Protein AF-A0A7S1SD19-F1 (afdb_monomer_lite)

Organism: Alexandrium catenella (NCBI:txid2925)

Secondary structure (DSSP, 8-state):
-HHHHHHHHHHHHHHHHHHHTTS-HHHHHHHHHHHHHHHHHHHHHHHHHHHHHHHHHHHHHHHHHHHHHHHHHHHHHHHHHHHHHHHHHTSPP--TT-EEEE-SPPEESEES-SS---HHHHHHHHHT-TTS-TTEEEEETT-SS--EEE--TT-EE-S-TTEEEEEE---HHHHHHHHHHHHHHHHHHHHHHHHHHHHHHHHHHHHHHHHHHHHHHHHHHHHHHHHHHHHHHHHHHHHSS---HHHHHHHHHHHHHHHHHHHHHHHHHHHHS--TTS--

Radius of gyration: 37.29 Å; chains: 1; bounding box: 79×32×102 Å

Structure (mmCIF, N/CA/C/O backbone):
data_AF-A0A7S1SD19-F1
#
_entry.id   AF-A0A7S1SD19-F1
#
loop_
_atom_site.group_PDB
_atom_site.id
_atom_site.type_symbol
_atom_site.label_atom_id
_atom_site.label_alt_id
_atom_site.label_comp_id
_atom_site.label_asym_id
_atom_site.label_entity_id
_atom_site.label_seq_id
_atom_site.pdbx_PDB_ins_code
_atom_site.Cartn_x
_atom_site.Cartn_y
_atom_site.Cartn_z
_atom_site.occupancy
_atom_site.B_iso_or_equiv
_atom_site.auth_seq_id
_atom_site.auth_comp_id
_atom_site.auth_asym_id
_atom_site.auth_atom_id
_atom_site.pdbx_PDB_model_num
ATOM 1 N N . SER A 1 1 ? -15.451 -16.053 21.706 1.00 48.84 1 SER A N 1
ATOM 2 C CA . SER A 1 1 ? -15.273 -15.087 20.600 1.00 48.84 1 SER A CA 1
ATOM 3 C C . SER A 1 1 ? -15.513 -13.687 21.137 1.00 48.84 1 SER A C 1
ATOM 5 O O . SER A 1 1 ? -16.604 -13.425 21.632 1.00 48.84 1 SER A O 1
ATOM 7 N N . MET A 1 2 ? -14.493 -12.827 21.075 1.00 43.75 2 MET A N 1
ATOM 8 C CA . MET A 1 2 ? -14.490 -11.436 21.562 1.00 43.75 2 MET A CA 1
ATOM 9 C C . MET A 1 2 ? -15.681 -10.626 21.021 1.00 43.75 2 MET A C 1
ATOM 11 O O . MET A 1 2 ? -16.325 -9.890 21.751 1.00 43.75 2 MET A O 1
ATOM 15 N N . HIS A 1 3 ? -16.078 -10.894 19.778 1.00 47.59 3 HIS A N 1
ATOM 16 C CA . HIS A 1 3 ? -17.223 -10.277 19.109 1.00 47.59 3 HIS A CA 1
ATOM 17 C C . HIS A 1 3 ? -18.579 -10.577 19.788 1.00 47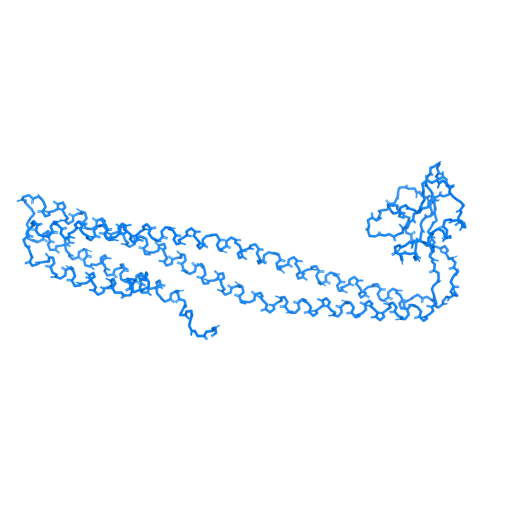.59 3 HIS A C 1
ATOM 19 O O . HIS A 1 3 ? -19.461 -9.724 19.834 1.00 47.59 3 HIS A O 1
ATOM 25 N N . ARG A 1 4 ? -18.753 -11.780 20.367 1.00 55.97 4 ARG A N 1
ATOM 26 C CA . ARG A 1 4 ? -19.957 -12.116 21.157 1.00 55.97 4 ARG A CA 1
ATOM 27 C C . ARG A 1 4 ? -19.963 -11.427 22.521 1.00 55.97 4 ARG A C 1
ATOM 29 O O . ARG A 1 4 ? -21.040 -11.122 23.018 1.00 55.97 4 ARG A O 1
ATOM 36 N N . LEU A 1 5 ? -18.786 -11.213 23.114 1.00 52.69 5 LEU A N 1
ATOM 37 C CA . LEU A 1 5 ? -18.637 -10.483 24.376 1.00 52.69 5 LEU A CA 1
ATOM 38 C C . LEU A 1 5 ? -18.931 -8.994 24.171 1.00 52.69 5 LEU A C 1
ATOM 40 O O . LEU A 1 5 ? -19.736 -8.449 24.910 1.00 52.69 5 LEU A O 1
ATOM 44 N N . ILE A 1 6 ? -18.384 -8.389 23.114 1.00 52.91 6 ILE A N 1
ATOM 45 C CA . ILE A 1 6 ? -18.635 -6.993 22.724 1.00 52.91 6 ILE A CA 1
ATOM 46 C C . ILE A 1 6 ? -20.135 -6.763 22.472 1.00 52.91 6 ILE A C 1
ATOM 48 O O . ILE A 1 6 ? -20.710 -5.851 23.048 1.00 52.91 6 ILE A O 1
ATOM 52 N N . ARG A 1 7 ? -20.823 -7.643 21.727 1.00 60.94 7 ARG A N 1
ATOM 53 C CA . ARG A 1 7 ? -22.275 -7.498 21.482 1.00 60.94 7 ARG A CA 1
ATOM 54 C C . ARG A 1 7 ? -23.170 -7.677 22.710 1.00 60.94 7 ARG A C 1
ATOM 56 O O . ARG A 1 7 ? -24.236 -7.081 22.754 1.00 60.94 7 ARG A O 1
ATOM 63 N N . ARG A 1 8 ? -22.794 -8.537 23.663 1.00 62.41 8 ARG A N 1
ATOM 64 C CA . ARG A 1 8 ? -23.620 -8.836 24.852 1.00 62.41 8 ARG A CA 1
ATOM 65 C C . ARG A 1 8 ? -23.278 -7.980 26.068 1.00 62.41 8 ARG A C 1
ATOM 67 O O . ARG A 1 8 ? -24.077 -7.924 26.998 1.00 62.41 8 ARG A O 1
ATOM 74 N N . ALA A 1 9 ? -22.112 -7.335 26.075 1.00 61.06 9 ALA A N 1
ATOM 75 C CA . ALA A 1 9 ? -21.674 -6.468 27.163 1.00 61.06 9 ALA A CA 1
ATOM 76 C C . ALA A 1 9 ? -22.689 -5.353 27.487 1.00 61.06 9 ALA A C 1
ATOM 78 O O . ALA A 1 9 ? -22.946 -5.155 28.672 1.00 61.06 9 ALA A O 1
ATOM 79 N N . PRO A 1 10 ? -23.343 -4.698 26.506 1.00 62.62 10 PRO A N 1
ATOM 80 C CA . PRO A 1 10 ? -24.355 -3.683 26.781 1.00 62.62 10 PRO A CA 1
ATOM 81 C C . PRO A 1 10 ? -25.541 -4.136 27.626 1.00 62.62 10 PRO A C 1
ATOM 83 O O . PRO A 1 10 ? -25.910 -3.478 28.597 1.00 62.62 10 PRO A O 1
ATOM 86 N N . GLU A 1 11 ? -26.142 -5.265 27.260 1.00 64.75 11 GLU A N 1
ATOM 87 C CA . GLU A 1 11 ? -27.301 -5.818 27.961 1.00 64.75 11 GLU A CA 1
ATOM 88 C C . GLU A 1 11 ? -26.899 -6.302 29.354 1.00 64.75 11 GLU A C 1
ATOM 90 O O . GLU A 1 11 ? -27.550 -5.955 30.336 1.00 64.75 11 GLU A O 1
ATOM 95 N N . LEU A 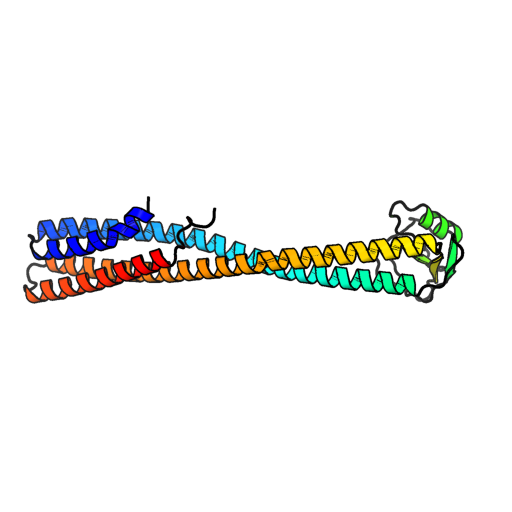1 12 ? -25.766 -7.007 29.453 1.00 66.31 12 LEU A N 1
ATOM 96 C CA . LEU A 1 12 ? -25.209 -7.464 30.726 1.00 66.31 12 LEU A CA 1
ATOM 97 C C . LEU A 1 12 ? -24.936 -6.306 31.687 1.00 66.31 12 LEU A C 1
ATOM 99 O O . LEU A 1 12 ? -25.330 -6.389 32.846 1.00 66.31 12 LEU A O 1
ATOM 103 N N . LEU A 1 13 ? -24.293 -5.232 31.217 1.00 63.12 13 LEU A N 1
ATOM 104 C CA . LEU A 1 13 ? -23.950 -4.081 32.050 1.00 63.12 13 LEU A CA 1
ATOM 105 C C . LEU A 1 13 ? -25.199 -3.317 32.516 1.00 63.12 13 LEU A C 1
ATOM 107 O O . LEU A 1 13 ? -25.279 -2.959 33.690 1.00 63.12 13 LEU A O 1
ATOM 111 N N . ARG A 1 14 ? -26.205 -3.122 31.650 1.00 66.25 14 ARG A N 1
ATOM 112 C CA . ARG A 1 14 ? -27.477 -2.479 32.038 1.00 66.25 14 ARG A CA 1
ATOM 113 C C . ARG A 1 14 ? -28.241 -3.298 33.081 1.00 66.25 14 ARG A C 1
ATOM 115 O O . ARG A 1 14 ? -28.706 -2.740 34.072 1.00 66.25 14 ARG A O 1
ATOM 122 N N . SER A 1 15 ? -28.344 -4.615 32.891 1.00 68.19 15 SER A N 1
ATOM 123 C CA . SER A 1 15 ? -29.003 -5.508 33.854 1.00 68.19 15 SER A CA 1
ATOM 124 C C . SER A 1 15 ? -28.275 -5.552 35.202 1.00 68.19 15 SER A C 1
ATOM 126 O O . SER A 1 15 ? -28.918 -5.617 36.247 1.00 68.19 15 SER A O 1
ATOM 128 N N . LEU A 1 16 ? -26.941 -5.475 35.187 1.00 64.19 16 LEU A N 1
ATOM 129 C CA . LEU A 1 16 ? -26.099 -5.467 36.387 1.00 64.19 16 LEU A CA 1
ATOM 130 C C . LEU A 1 16 ? -26.337 -4.241 37.264 1.00 64.19 16 LEU A C 1
ATOM 132 O O . LEU A 1 16 ? -26.455 -4.367 38.482 1.00 64.19 16 LEU A O 1
ATOM 136 N N . VAL A 1 17 ? -26.430 -3.061 36.654 1.00 65.50 17 VAL A N 1
ATOM 137 C CA . VAL A 1 17 ? -26.623 -1.826 37.415 1.00 65.50 17 VAL A CA 1
ATOM 138 C C . VAL A 1 17 ? -28.009 -1.776 38.066 1.00 65.50 17 VAL A C 1
ATOM 140 O O . VAL A 1 17 ? -28.124 -1.450 39.246 1.00 65.50 17 VAL A O 1
ATOM 143 N N . GLN A 1 18 ? -29.050 -2.215 37.353 1.00 67.62 18 GLN A N 1
ATOM 144 C CA . GLN A 1 18 ? -30.402 -2.322 37.915 1.00 67.62 18 GLN A CA 1
ATOM 145 C C . GLN A 1 18 ? -30.498 -3.316 39.082 1.00 67.62 18 GLN A C 1
ATOM 147 O O . GLN A 1 18 ? -31.349 -3.164 39.961 1.00 67.62 18 GLN A O 1
ATOM 152 N N . TRP A 1 19 ? -29.646 -4.343 39.088 1.00 68.81 19 TRP A N 1
ATOM 153 C CA . TRP A 1 19 ? -29.585 -5.338 40.155 1.00 68.81 19 TRP A CA 1
ATOM 154 C C . TRP A 1 19 ? -28.840 -4.815 41.396 1.00 68.81 19 TRP A C 1
ATOM 156 O O . TRP A 1 19 ? -29.324 -4.997 42.511 1.00 68.81 19 TRP A O 1
ATOM 166 N N . LEU A 1 20 ? -27.731 -4.085 41.218 1.00 63.22 20 LEU A N 1
ATOM 167 C CA . LEU A 1 20 ? -26.920 -3.506 42.308 1.00 63.22 20 LEU A CA 1
ATOM 168 C C . LEU A 1 20 ? -27.689 -2.527 43.213 1.00 63.22 20 LEU A C 1
ATOM 170 O O . LEU A 1 20 ? -27.380 -2.417 44.400 1.00 63.22 20 LEU A O 1
ATOM 174 N N . GLY A 1 21 ? -28.710 -1.848 42.686 1.00 62.47 21 GLY A N 1
ATOM 175 C CA . GLY A 1 21 ? -29.562 -0.945 43.466 1.00 62.47 21 GLY A CA 1
ATOM 176 C C . GLY A 1 21 ? -30.471 -1.636 44.493 1.00 62.47 21 GLY A C 1
ATOM 177 O O . GLY A 1 21 ? -31.077 -0.949 45.309 1.00 62.47 21 GLY A O 1
ATOM 178 N N . LYS A 1 22 ? -30.589 -2.973 44.466 1.00 67.00 22 LYS A N 1
ATOM 179 C CA . LYS A 1 22 ? -31.558 -3.741 45.274 1.00 67.00 22 LYS A CA 1
ATOM 180 C C . LYS A 1 22 ? -30.928 -4.676 46.316 1.00 67.00 22 LYS A C 1
ATOM 182 O O . LYS A 1 22 ? -31.670 -5.413 46.955 1.00 67.00 22 LYS A O 1
ATOM 187 N N . GLN A 1 23 ? -29.601 -4.674 46.465 1.00 64.88 23 GLN A N 1
ATOM 188 C CA . GLN A 1 23 ? -28.864 -5.706 47.211 1.00 64.88 23 GLN A CA 1
ATOM 189 C C . GLN A 1 23 ? -28.104 -5.188 48.441 1.00 64.88 23 GLN A C 1
ATOM 191 O O . GLN A 1 23 ? -27.805 -3.991 48.561 1.00 64.88 23 GLN A O 1
ATOM 196 N N . ASP A 1 24 ? -27.773 -6.132 49.328 1.00 66.94 24 ASP A N 1
ATOM 197 C CA . ASP A 1 24 ? -26.964 -5.931 50.535 1.00 66.94 24 ASP A CA 1
ATOM 198 C C . ASP A 1 24 ? -25.524 -5.483 50.194 1.00 66.94 24 ASP A C 1
ATOM 200 O O . ASP A 1 24 ? -25.008 -5.747 49.102 1.00 66.94 24 ASP A O 1
ATOM 204 N N . ALA A 1 25 ? -24.880 -4.759 51.110 1.00 64.62 25 ALA A N 1
ATOM 205 C CA . ALA A 1 25 ? -23.597 -4.086 50.903 1.00 64.62 25 ALA A CA 1
ATOM 206 C C . ALA A 1 25 ? -22.455 -5.064 50.571 1.00 64.62 25 ALA A C 1
ATOM 208 O O . ALA A 1 25 ? -21.665 -4.800 49.661 1.00 64.62 25 ALA A O 1
ATOM 209 N N . ASP A 1 26 ? -22.411 -6.215 51.242 1.00 66.19 26 ASP A N 1
ATOM 210 C CA . ASP A 1 26 ? -21.378 -7.236 51.030 1.00 66.19 26 ASP A CA 1
ATOM 211 C C . ASP A 1 26 ? -21.512 -7.917 49.660 1.00 66.19 26 ASP A C 1
ATOM 213 O O . ASP A 1 26 ? -20.521 -8.142 48.953 1.00 66.19 26 ASP A O 1
ATOM 217 N N . GLU A 1 27 ? -22.747 -8.188 49.232 1.00 69.31 27 GLU A N 1
ATOM 218 C CA . GLU A 1 27 ? -23.028 -8.794 47.931 1.00 69.31 27 GLU A CA 1
ATOM 219 C C . GLU A 1 27 ? -22.744 -7.801 46.792 1.00 69.31 27 GLU A C 1
ATOM 221 O O . GLU A 1 27 ? -22.110 -8.150 45.790 1.00 69.31 27 GLU A O 1
ATOM 226 N N . ALA A 1 28 ? -23.102 -6.526 46.986 1.00 63.81 28 ALA A N 1
ATOM 227 C CA . ALA A 1 28 ? -22.752 -5.445 46.071 1.00 63.81 28 ALA A CA 1
ATOM 228 C C . ALA A 1 28 ? -21.226 -5.272 45.942 1.00 63.81 28 ALA A C 1
ATOM 230 O O . ALA A 1 28 ? -20.712 -5.152 44.827 1.00 63.81 28 ALA A O 1
ATOM 231 N N . ALA A 1 29 ? -20.477 -5.319 47.048 1.00 66.81 29 ALA A N 1
ATOM 232 C CA . ALA A 1 29 ? -19.020 -5.194 47.040 1.00 66.81 29 ALA A CA 1
ATOM 233 C C . ALA A 1 29 ? -18.322 -6.363 46.317 1.00 66.81 29 ALA A C 1
ATOM 235 O O . ALA A 1 29 ? -17.372 -6.138 45.554 1.00 66.81 29 ALA A O 1
ATOM 236 N N . TRP A 1 30 ? -18.801 -7.600 46.507 1.00 72.25 30 TRP A N 1
ATOM 237 C CA . TRP A 1 30 ? -18.298 -8.781 45.795 1.00 72.25 30 TRP A CA 1
ATOM 238 C C . TRP A 1 30 ? -18.541 -8.680 44.281 1.00 72.25 30 TRP A C 1
ATOM 240 O O . TRP A 1 30 ? -17.618 -8.888 43.483 1.00 72.25 30 TRP A O 1
ATOM 250 N N . TYR A 1 31 ? -19.750 -8.285 43.871 1.00 65.19 31 TYR A N 1
ATOM 251 C CA . TYR A 1 31 ? -20.107 -8.130 42.457 1.00 65.19 31 TYR A CA 1
ATOM 252 C C . TYR A 1 31 ? -19.379 -6.967 41.772 1.00 65.19 31 TYR A C 1
ATOM 254 O O . TYR A 1 31 ? -18.904 -7.134 40.646 1.00 65.19 31 TYR A O 1
ATOM 262 N N . LEU A 1 32 ? -19.201 -5.818 42.436 1.00 67.38 32 LEU A N 1
ATOM 263 C CA . LEU A 1 32 ? -18.394 -4.706 41.907 1.00 67.38 32 LEU A CA 1
ATOM 264 C C . LEU A 1 32 ? -16.941 -5.140 41.643 1.00 67.38 32 LEU A C 1
ATOM 266 O O . LEU A 1 32 ? -16.331 -4.712 40.662 1.00 67.38 32 LEU A O 1
ATOM 270 N N . GLY A 1 33 ? -16.403 -6.061 42.452 1.00 69.50 33 GLY A N 1
ATOM 271 C CA . GLY A 1 33 ? -15.109 -6.699 42.193 1.00 69.50 33 GLY A CA 1
ATOM 272 C C . GLY A 1 33 ? -15.074 -7.516 40.894 1.00 69.50 33 GLY A C 1
ATOM 273 O O . GLY A 1 33 ? -14.082 -7.473 40.164 1.00 69.50 33 GLY A O 1
ATOM 274 N N . LYS A 1 34 ? -16.162 -8.221 40.555 1.00 70.94 34 LYS A N 1
ATOM 275 C CA . LYS A 1 34 ? -16.285 -8.955 39.282 1.00 70.94 34 LYS A CA 1
ATOM 276 C C . LYS A 1 34 ? -16.374 -8.015 38.083 1.00 70.94 34 LYS A C 1
ATOM 278 O O . LYS A 1 34 ? -15.735 -8.283 37.067 1.00 70.94 34 LYS A O 1
ATOM 283 N N . VAL A 1 35 ? -17.115 -6.912 38.208 1.00 66.69 35 VAL A N 1
ATOM 284 C CA . VAL A 1 35 ? -17.210 -5.881 37.161 1.00 66.69 35 VAL A CA 1
ATOM 285 C C . VAL A 1 35 ? -15.841 -5.259 36.895 1.00 66.69 35 VAL A C 1
ATOM 287 O O . VAL A 1 35 ? -15.425 -5.199 35.741 1.00 66.69 35 VAL A O 1
ATOM 290 N N . ALA A 1 36 ? -15.103 -4.882 37.943 1.00 67.94 36 ALA A N 1
ATOM 291 C CA . ALA A 1 36 ? -13.749 -4.348 37.801 1.00 67.94 36 ALA A CA 1
ATOM 292 C C . ALA A 1 36 ? -12.810 -5.332 37.077 1.00 67.94 36 ALA A C 1
ATOM 294 O O . ALA A 1 36 ? -12.136 -4.954 36.124 1.00 67.94 36 ALA A O 1
ATOM 295 N N . SER A 1 37 ? -12.839 -6.617 37.450 1.00 70.12 37 SER A N 1
ATOM 296 C CA . SER A 1 37 ? -12.033 -7.657 36.793 1.00 70.12 37 SER A CA 1
ATOM 297 C C . SER A 1 37 ? -12.399 -7.868 35.316 1.00 70.12 37 SER A C 1
ATOM 299 O O . SER A 1 37 ? -11.515 -8.098 34.485 1.00 70.12 37 S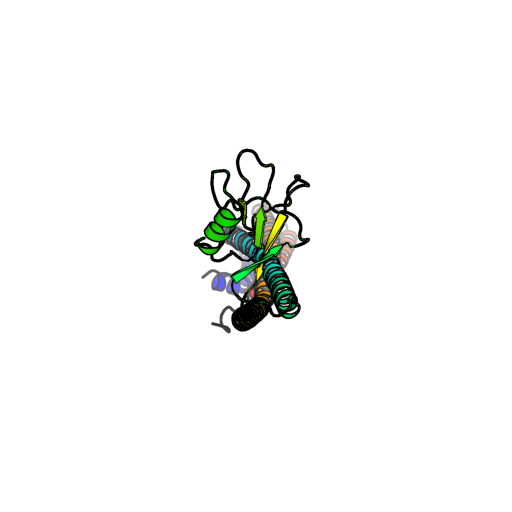ER A O 1
ATOM 301 N N . LEU A 1 38 ? -13.687 -7.770 34.966 1.00 68.88 38 LEU A N 1
ATOM 302 C CA . LEU A 1 38 ? -14.142 -7.838 33.578 1.00 68.88 38 LEU A CA 1
ATOM 303 C C . LEU A 1 38 ? -13.653 -6.626 32.775 1.00 68.88 38 LEU A C 1
ATOM 305 O O . LEU A 1 38 ? -13.143 -6.804 31.672 1.00 68.88 38 LEU A O 1
ATOM 309 N N . VAL A 1 39 ? -13.773 -5.419 33.334 1.00 67.81 39 VAL A N 1
ATOM 310 C CA . VAL A 1 39 ? -13.284 -4.175 32.720 1.00 67.81 39 VAL A CA 1
ATOM 311 C C . VAL A 1 39 ? -11.777 -4.248 32.473 1.00 67.81 39 VAL A C 1
ATOM 313 O O . VAL A 1 39 ? -11.343 -3.972 31.357 1.00 67.81 39 VAL A O 1
ATOM 316 N N . ASP A 1 40 ? -10.994 -4.707 33.452 1.00 71.69 40 ASP A N 1
ATOM 317 C CA . ASP A 1 40 ? -9.541 -4.883 33.312 1.00 71.69 40 ASP A CA 1
ATOM 318 C C . ASP A 1 40 ? -9.190 -5.909 32.218 1.00 71.69 40 ASP A C 1
ATOM 320 O O . ASP A 1 40 ? -8.291 -5.684 31.407 1.00 71.69 40 ASP A O 1
ATOM 324 N N . SER A 1 41 ? -9.941 -7.013 32.136 1.00 71.00 41 SER A N 1
ATOM 325 C CA . SER A 1 41 ? -9.748 -8.036 31.097 1.00 71.00 41 SER A CA 1
ATOM 326 C C . SER A 1 41 ? -10.062 -7.508 29.692 1.00 71.00 41 SER A C 1
ATOM 328 O O . SER A 1 41 ? -9.357 -7.829 28.733 1.00 71.00 41 SER A O 1
ATOM 330 N N . VAL A 1 42 ? -11.115 -6.694 29.556 1.00 66.25 42 VAL A N 1
ATOM 331 C CA . VAL A 1 42 ? -11.459 -6.029 28.291 1.00 66.25 42 VAL A CA 1
ATOM 332 C C . VAL A 1 42 ? -10.380 -5.011 27.926 1.00 66.25 42 VAL A C 1
ATOM 334 O O . VAL A 1 42 ? -9.911 -5.029 26.792 1.00 66.25 42 VAL A O 1
ATOM 337 N N . HIS A 1 43 ? -9.930 -4.191 28.878 1.00 67.75 43 HIS A N 1
ATOM 338 C CA . HIS A 1 43 ? -8.876 -3.198 28.671 1.00 67.75 43 HIS A CA 1
ATOM 339 C C . HIS A 1 43 ? -7.579 -3.840 28.155 1.00 67.75 43 HIS A C 1
ATOM 341 O O . HIS A 1 43 ? -7.069 -3.435 27.112 1.00 67.75 43 HIS A O 1
ATOM 347 N N . ALA A 1 44 ? -7.104 -4.909 28.802 1.00 70.19 44 ALA A N 1
ATOM 348 C CA . ALA A 1 44 ? -5.915 -5.645 28.365 1.00 70.19 44 ALA A CA 1
ATOM 349 C C . ALA A 1 44 ? -6.083 -6.264 26.963 1.00 70.19 44 ALA A C 1
ATOM 351 O O . ALA A 1 44 ? -5.175 -6.223 26.131 1.00 70.19 44 ALA A O 1
ATOM 352 N N . GLY A 1 45 ? -7.270 -6.807 26.663 1.00 67.75 45 GLY A N 1
ATOM 353 C CA . GLY A 1 45 ? -7.592 -7.308 25.326 1.00 67.75 45 GLY A CA 1
ATOM 354 C C . GLY A 1 45 ? -7.573 -6.213 24.253 1.00 67.75 45 GLY A C 1
ATOM 355 O O . GLY A 1 45 ? -7.164 -6.471 23.118 1.00 67.75 45 GLY A O 1
ATOM 356 N N . MET A 1 46 ? -7.980 -4.992 24.608 1.00 68.56 46 MET A N 1
ATOM 357 C CA . MET A 1 46 ? -7.969 -3.838 23.711 1.00 68.56 46 MET A CA 1
ATOM 358 C C . MET A 1 46 ? -6.569 -3.286 23.466 1.00 68.56 46 MET A C 1
ATOM 360 O O . MET A 1 46 ? -6.277 -2.930 22.327 1.00 68.56 46 MET A O 1
ATOM 364 N N . GLU A 1 47 ? -5.689 -3.266 24.467 1.00 69.81 47 GLU A N 1
ATOM 365 C CA . GLU A 1 47 ? -4.286 -2.876 24.268 1.00 69.81 47 GLU A CA 1
ATOM 366 C C . GLU A 1 47 ? -3.592 -3.808 23.266 1.00 69.81 47 GLU A C 1
ATOM 368 O O . GLU A 1 47 ? -3.029 -3.342 22.274 1.00 69.81 47 GLU A O 1
ATOM 373 N N . GLY A 1 48 ? -3.769 -5.125 23.415 1.00 71.00 48 GLY A N 1
ATOM 374 C CA . GLY A 1 48 ? -3.229 -6.094 22.456 1.00 71.00 48 GLY A CA 1
ATOM 375 C C . GLY A 1 48 ? -3.846 -5.998 21.051 1.00 71.00 48 GLY A C 1
ATOM 376 O O . GLY A 1 48 ? -3.206 -6.357 20.060 1.00 71.00 48 GLY A O 1
ATOM 377 N N . ALA A 1 49 ? -5.089 -5.519 20.926 1.00 65.44 49 ALA A N 1
ATOM 378 C CA . ALA A 1 49 ? -5.684 -5.215 19.626 1.00 65.44 49 ALA A CA 1
ATOM 379 C C . ALA A 1 49 ? -5.082 -3.933 19.030 1.00 65.44 49 ALA A C 1
ATOM 381 O O . ALA A 1 49 ? -4.679 -3.936 17.867 1.00 65.44 49 ALA A O 1
ATOM 382 N N . ALA A 1 50 ? -4.972 -2.863 19.819 1.00 67.75 50 ALA A N 1
ATOM 383 C CA . ALA A 1 50 ? -4.427 -1.576 19.398 1.00 67.75 50 ALA A CA 1
ATOM 384 C C . ALA A 1 50 ? -2.991 -1.695 18.866 1.00 67.75 50 ALA A C 1
ATOM 386 O O . ALA A 1 50 ? -2.679 -1.108 17.829 1.00 67.75 50 ALA A O 1
ATOM 387 N N . GLU A 1 51 ? -2.144 -2.502 19.510 1.00 73.44 51 GLU A N 1
ATOM 388 C CA . GLU A 1 51 ? -0.784 -2.802 19.042 1.00 73.44 51 GLU A CA 1
ATOM 389 C C . GLU A 1 51 ? -0.777 -3.481 17.666 1.00 73.44 51 GLU A C 1
ATOM 391 O O . GLU A 1 51 ? -0.041 -3.077 16.763 1.00 73.44 51 GLU A O 1
ATOM 396 N N . LYS A 1 52 ? -1.645 -4.479 17.461 1.00 72.38 52 LYS A N 1
ATOM 397 C CA . LYS A 1 52 ? -1.771 -5.171 16.168 1.00 72.38 52 LYS A CA 1
ATOM 398 C C . LYS A 1 52 ? -2.248 -4.227 15.071 1.00 72.38 52 LYS A C 1
ATOM 400 O O . LYS A 1 52 ? -1.682 -4.227 13.981 1.00 72.38 52 LYS A O 1
ATOM 405 N N . PHE A 1 53 ? -3.246 -3.393 15.360 1.00 67.31 53 PHE A N 1
ATOM 406 C CA . PHE A 1 53 ? -3.703 -2.374 14.414 1.00 67.31 53 PHE A CA 1
ATOM 407 C C . PHE A 1 53 ? -2.625 -1.327 14.133 1.00 67.31 53 PHE A C 1
ATOM 409 O O . PHE A 1 53 ? -2.542 -0.831 13.014 1.00 67.31 53 PHE A O 1
ATOM 416 N N . ALA A 1 54 ? -1.754 -1.033 15.100 1.00 69.25 54 ALA A N 1
ATOM 417 C CA . ALA A 1 54 ? -0.632 -0.139 14.877 1.00 69.25 54 ALA A CA 1
ATOM 418 C C . ALA A 1 54 ? 0.421 -0.694 13.923 1.00 69.25 54 ALA A C 1
ATOM 420 O O . ALA A 1 54 ? 0.896 0.038 13.053 1.00 69.25 54 ALA A O 1
ATOM 421 N N . ALA A 1 55 ? 0.732 -1.983 14.038 1.00 72.62 55 ALA A N 1
ATOM 422 C CA . ALA A 1 55 ? 1.600 -2.662 13.085 1.00 72.62 55 ALA A CA 1
ATOM 423 C C . ALA A 1 55 ? 0.995 -2.665 11.670 1.00 72.62 55 ALA A C 1
ATOM 425 O O . ALA A 1 55 ? 1.694 -2.378 10.700 1.00 72.62 55 ALA A O 1
ATOM 426 N N . VAL A 1 56 ? -0.313 -2.928 11.560 1.00 71.44 56 VAL A N 1
ATOM 427 C CA . VAL A 1 56 ? -1.038 -2.910 10.279 1.00 71.44 56 VAL A CA 1
ATOM 428 C C . VAL A 1 56 ? -1.020 -1.520 9.643 1.00 71.44 56 VAL A C 1
ATOM 430 O O . VAL A 1 56 ? -0.741 -1.403 8.456 1.00 71.44 56 VAL A O 1
ATOM 433 N N . ASP A 1 57 ? -1.263 -0.460 10.410 1.00 70.50 57 ASP A N 1
ATOM 434 C CA . ASP A 1 57 ? -1.272 0.912 9.892 1.00 70.50 57 ASP A CA 1
ATOM 435 C C . ASP A 1 57 ? 0.099 1.352 9.365 1.00 70.50 57 ASP A C 1
ATOM 437 O O . ASP A 1 57 ? 0.193 1.910 8.277 1.00 70.50 57 ASP A O 1
ATOM 441 N N . SER A 1 58 ? 1.171 1.018 10.092 1.00 71.88 58 SER A N 1
ATOM 442 C CA . SER A 1 58 ? 2.548 1.271 9.651 1.00 71.88 58 SER A CA 1
ATOM 443 C C . SER A 1 58 ? 2.866 0.550 8.335 1.00 71.88 58 SER A C 1
ATOM 445 O O . SER A 1 58 ? 3.441 1.138 7.417 1.00 71.88 58 SER A O 1
ATOM 447 N N . ALA A 1 59 ? 2.436 -0.711 8.207 1.00 71.56 59 ALA A N 1
ATOM 448 C CA . ALA A 1 59 ? 2.597 -1.476 6.975 1.00 71.56 59 ALA A CA 1
ATOM 449 C C . ALA A 1 59 ? 1.805 -0.863 5.808 1.00 71.56 59 ALA A C 1
ATOM 451 O O . ALA A 1 59 ? 2.335 -0.743 4.705 1.00 71.56 59 ALA A O 1
ATOM 452 N N . LEU A 1 60 ? 0.564 -0.425 6.047 1.00 70.38 60 LEU A N 1
ATOM 453 C CA . LEU A 1 60 ? -0.273 0.215 5.030 1.00 70.38 60 LEU A CA 1
ATOM 454 C C . LEU A 1 60 ? 0.295 1.560 4.563 1.00 70.38 60 LEU A C 1
ATOM 456 O O . LEU A 1 60 ? 0.274 1.840 3.365 1.00 70.38 60 LEU A O 1
ATOM 460 N N . ASP A 1 61 ? 0.827 2.375 5.475 1.00 72.44 61 ASP A N 1
ATOM 461 C CA . ASP A 1 61 ? 1.493 3.634 5.129 1.00 72.44 61 ASP A CA 1
ATOM 462 C C . ASP A 1 61 ? 2.761 3.392 4.292 1.00 72.44 61 ASP A C 1
ATOM 464 O O . ASP A 1 61 ? 3.013 4.129 3.335 1.00 72.44 61 ASP A O 1
ATOM 468 N N . GLY A 1 62 ? 3.529 2.339 4.605 1.00 73.12 62 GLY A N 1
ATOM 469 C CA . GLY A 1 62 ? 4.659 1.884 3.789 1.00 73.12 62 GLY A CA 1
ATOM 470 C C . GLY A 1 62 ? 4.221 1.498 2.377 1.00 73.12 62 GLY A C 1
ATOM 471 O O . GLY A 1 62 ? 4.662 2.104 1.404 1.00 73.12 62 GLY A O 1
ATOM 472 N N . MET A 1 63 ? 3.242 0.596 2.269 1.00 69.50 63 MET A N 1
ATOM 473 C CA . MET A 1 63 ? 2.676 0.177 0.982 1.00 69.50 63 MET A CA 1
ATOM 474 C C . MET A 1 63 ? 2.129 1.358 0.167 1.00 69.50 63 MET A C 1
ATOM 476 O O . MET A 1 63 ? 2.260 1.385 -1.055 1.00 69.50 63 MET A O 1
ATOM 480 N N . ALA A 1 64 ? 1.520 2.352 0.819 1.00 68.31 64 ALA A N 1
ATOM 481 C CA . ALA A 1 64 ? 0.998 3.540 0.152 1.00 68.31 64 ALA A CA 1
ATOM 482 C C . ALA A 1 64 ? 2.100 4.474 -0.382 1.00 68.31 64 ALA A C 1
ATOM 484 O O . ALA A 1 64 ? 1.860 5.162 -1.380 1.00 68.31 64 ALA A O 1
ATOM 485 N N . ARG A 1 65 ? 3.280 4.522 0.256 1.00 73.25 65 ARG A N 1
ATOM 486 C CA . ARG A 1 65 ? 4.454 5.249 -0.259 1.00 73.25 65 ARG A CA 1
ATOM 487 C C . ARG A 1 65 ? 5.087 4.518 -1.429 1.00 73.25 65 ARG A C 1
ATOM 489 O O . ARG A 1 65 ? 5.169 5.110 -2.503 1.00 73.25 65 ARG A O 1
ATOM 496 N N . ASP A 1 66 ? 5.396 3.235 -1.255 1.00 71.88 66 ASP A N 1
ATOM 497 C CA . ASP A 1 66 ? 5.953 2.373 -2.305 1.00 71.88 66 ASP A CA 1
ATOM 498 C C . ASP A 1 66 ? 5.064 2.405 -3.551 1.00 71.88 66 ASP A C 1
ATOM 500 O O . ASP A 1 66 ? 5.527 2.390 -4.694 1.00 71.88 66 ASP A O 1
ATOM 504 N N . ALA A 1 67 ? 3.752 2.525 -3.330 1.00 66.69 67 ALA A N 1
ATOM 505 C CA . ALA A 1 67 ? 2.796 2.672 -4.399 1.00 66.69 67 ALA A CA 1
ATOM 506 C C . ALA A 1 67 ? 2.925 3.966 -5.203 1.00 66.69 67 ALA A C 1
ATOM 508 O O . ALA A 1 67 ? 2.736 3.938 -6.419 1.00 66.69 67 ALA A O 1
ATOM 509 N N . ARG A 1 68 ? 3.221 5.097 -4.570 1.00 71.31 68 ARG A N 1
ATOM 510 C CA . ARG A 1 68 ? 3.439 6.350 -5.305 1.00 71.31 68 ARG A CA 1
ATOM 511 C C . ARG A 1 68 ? 4.746 6.297 -6.082 1.00 71.31 68 ARG A C 1
ATOM 513 O O . ARG A 1 68 ? 4.744 6.603 -7.267 1.00 71.31 68 ARG A O 1
ATOM 520 N N . GLU A 1 69 ? 5.806 5.810 -5.447 1.00 75.75 69 GLU A N 1
ATOM 521 C CA . GLU A 1 69 ? 7.124 5.670 -6.075 1.00 75.75 69 GLU A CA 1
ATOM 522 C C . GLU A 1 69 ? 7.073 4.737 -7.292 1.00 75.75 69 GLU A C 1
ATOM 524 O O . GLU A 1 69 ? 7.615 5.049 -8.350 1.00 75.75 69 GLU A O 1
ATOM 529 N N . SER A 1 70 ? 6.342 3.623 -7.187 1.00 70.81 70 SER A N 1
ATOM 530 C CA . SER A 1 70 ? 6.136 2.698 -8.308 1.00 70.81 70 SER A CA 1
ATOM 531 C C . SER A 1 70 ? 5.349 3.341 -9.455 1.00 70.81 70 SER A C 1
ATOM 533 O O . SER A 1 70 ? 5.682 3.145 -10.622 1.00 70.81 70 SER A O 1
ATOM 535 N N . GLU A 1 71 ? 4.310 4.127 -9.147 1.00 72.62 71 GLU A N 1
ATOM 536 C CA . GLU A 1 71 ? 3.532 4.860 -10.155 1.00 72.62 71 GLU A CA 1
ATOM 537 C C . GLU A 1 71 ? 4.402 5.870 -10.920 1.00 72.62 71 GLU A C 1
ATOM 539 O O . GLU A 1 71 ? 4.358 5.899 -12.153 1.00 72.62 71 GLU A O 1
ATOM 544 N N . GLU A 1 72 ? 5.211 6.647 -10.200 1.00 77.88 72 GLU A N 1
ATOM 545 C CA . GLU A 1 72 ? 6.158 7.614 -10.766 1.00 77.88 72 GLU A CA 1
ATOM 546 C C . GLU A 1 72 ? 7.243 6.915 -11.599 1.00 77.88 72 GLU A C 1
ATOM 548 O O . GLU A 1 72 ? 7.565 7.356 -12.704 1.00 77.88 72 GLU A O 1
ATOM 553 N N . HIS A 1 73 ? 7.753 5.772 -11.127 1.00 74.56 73 HIS A N 1
ATOM 554 C CA . HIS A 1 73 ? 8.721 4.963 -11.865 1.00 74.56 73 HIS A CA 1
ATOM 555 C C . HIS A 1 73 ? 8.160 4.477 -13.209 1.00 74.56 73 HIS A C 1
ATOM 557 O O . HIS A 1 73 ? 8.840 4.571 -14.234 1.00 74.56 73 HIS A O 1
ATOM 563 N N . PHE A 1 74 ? 6.920 3.974 -13.238 1.00 70.75 74 PHE A N 1
ATOM 564 C CA . PHE A 1 74 ? 6.293 3.522 -14.483 1.00 70.75 74 PHE A CA 1
ATOM 565 C C . PHE A 1 74 ? 6.011 4.673 -15.452 1.00 70.75 74 PHE A C 1
ATOM 567 O O . PHE A 1 74 ? 6.182 4.496 -16.658 1.00 70.75 74 PHE A O 1
ATOM 574 N N . GLU A 1 75 ? 5.609 5.841 -14.948 1.00 78.38 75 GLU A N 1
ATOM 575 C CA . GLU A 1 75 ? 5.409 7.045 -15.761 1.00 78.38 75 GLU A CA 1
ATOM 576 C C . GLU A 1 75 ? 6.724 7.524 -16.384 1.00 78.38 75 GLU A C 1
ATOM 578 O O . GLU A 1 75 ? 6.819 7.614 -17.608 1.00 78.38 75 GLU A O 1
ATOM 583 N N . SER A 1 76 ? 7.771 7.692 -15.573 1.00 75.44 76 SER A N 1
ATOM 584 C CA . SER A 1 76 ? 9.104 8.072 -16.051 1.00 75.44 76 SER A CA 1
ATOM 585 C C . SER A 1 76 ? 9.666 7.063 -17.059 1.00 75.44 76 SER A C 1
ATOM 587 O O . SER A 1 76 ? 10.227 7.438 -18.092 1.00 75.44 76 SER A O 1
ATOM 589 N N . ARG A 1 77 ? 9.478 5.759 -16.810 1.00 71.19 77 ARG A N 1
ATOM 590 C CA . ARG A 1 77 ? 9.899 4.705 -17.740 1.00 71.19 77 ARG A CA 1
ATOM 591 C C . ARG A 1 77 ? 9.158 4.793 -19.073 1.00 71.19 77 ARG A C 1
ATOM 593 O O . ARG A 1 77 ? 9.795 4.616 -20.109 1.00 71.19 77 ARG A O 1
ATOM 600 N N . ALA A 1 78 ? 7.851 5.050 -19.060 1.00 73.06 78 ALA A N 1
ATOM 601 C CA . ALA A 1 78 ? 7.059 5.192 -20.278 1.00 73.06 78 ALA A CA 1
ATOM 602 C C . ALA A 1 78 ? 7.495 6.418 -21.098 1.00 73.06 78 ALA A C 1
ATOM 604 O O . ALA A 1 78 ? 7.722 6.292 -22.299 1.00 73.06 78 ALA A O 1
ATOM 605 N N . GLU A 1 79 ? 7.690 7.571 -20.451 1.00 80.50 79 GLU A N 1
ATOM 606 C CA . GLU A 1 79 ? 8.179 8.794 -21.102 1.00 80.50 79 GLU A CA 1
ATOM 607 C C . GLU A 1 79 ? 9.567 8.604 -21.717 1.00 80.50 79 GLU A C 1
ATOM 609 O O . GLU A 1 79 ? 9.807 8.999 -22.860 1.00 80.50 79 GLU A O 1
ATOM 614 N N . ARG A 1 80 ? 10.475 7.940 -20.991 1.00 77.56 80 ARG A N 1
ATOM 615 C CA . ARG A 1 80 ? 11.821 7.631 -21.483 1.00 77.56 80 ARG A CA 1
ATOM 616 C C . ARG A 1 80 ? 11.783 6.730 -22.715 1.00 77.56 80 ARG A C 1
ATOM 618 O O . ARG A 1 80 ? 12.468 7.016 -23.691 1.00 77.56 80 ARG A O 1
ATOM 625 N N . LEU A 1 81 ? 10.981 5.665 -22.684 1.00 71.19 81 LEU A N 1
ATOM 626 C CA . LEU A 1 81 ? 10.848 4.733 -23.808 1.00 71.19 81 LEU A CA 1
ATOM 627 C C . LEU A 1 81 ? 10.230 5.400 -25.044 1.00 71.19 81 LEU A C 1
ATOM 629 O O . LEU A 1 81 ? 10.663 5.128 -26.160 1.00 71.19 81 LEU A O 1
ATOM 633 N N . GLU A 1 82 ? 9.264 6.298 -24.853 1.00 77.88 82 GLU A N 1
ATOM 634 C CA . GLU A 1 82 ? 8.679 7.093 -25.938 1.00 77.88 82 GLU A CA 1
ATOM 635 C C . GLU A 1 82 ? 9.695 8.093 -26.520 1.00 77.88 82 GLU A C 1
ATOM 637 O O . GLU A 1 82 ? 9.784 8.251 -27.737 1.00 77.88 82 GLU A O 1
ATOM 642 N N . GLY A 1 83 ? 10.510 8.728 -25.672 1.00 75.88 83 GLY A N 1
ATOM 643 C CA . GLY A 1 83 ? 11.617 9.581 -26.110 1.00 75.88 83 GLY A CA 1
ATOM 644 C C . GLY A 1 83 ? 12.670 8.815 -26.917 1.00 75.88 83 GLY A C 1
ATOM 645 O O . GLY A 1 83 ? 13.080 9.276 -27.981 1.00 75.88 83 GLY A O 1
ATOM 646 N N . GLU A 1 84 ? 13.055 7.620 -26.456 1.00 70.44 84 GLU A N 1
ATOM 647 C CA . GLU A 1 84 ? 13.957 6.710 -27.175 1.00 70.44 84 GLU A CA 1
ATOM 648 C C . GLU A 1 84 ? 13.369 6.296 -28.535 1.00 70.44 84 GLU A C 1
ATOM 650 O O . GLU A 1 84 ? 14.067 6.355 -29.545 1.00 70.44 84 GLU A O 1
ATOM 655 N N . ALA A 1 85 ? 12.080 5.939 -28.594 1.00 71.44 85 ALA A N 1
ATOM 656 C CA . ALA A 1 85 ? 11.412 5.572 -29.843 1.00 71.44 85 ALA A CA 1
ATOM 657 C C . ALA A 1 85 ? 11.407 6.730 -30.858 1.00 71.44 85 ALA A C 1
ATOM 659 O O . ALA A 1 85 ? 11.757 6.530 -32.019 1.00 71.44 85 ALA A O 1
ATOM 660 N N . ARG A 1 86 ? 11.086 7.954 -30.420 1.00 78.88 86 ARG A N 1
ATOM 661 C CA . ARG A 1 86 ? 11.100 9.144 -31.291 1.00 78.88 86 ARG A CA 1
ATOM 662 C C . ARG A 1 86 ? 12.499 9.495 -31.791 1.00 78.88 86 ARG A C 1
ATOM 664 O O . ARG A 1 86 ? 12.647 9.915 -32.936 1.00 78.88 86 ARG A O 1
ATOM 671 N N . ALA A 1 87 ? 13.523 9.325 -30.955 1.00 75.88 87 ALA A N 1
ATOM 672 C CA . ALA A 1 87 ? 14.912 9.544 -31.357 1.00 75.88 87 ALA A CA 1
ATOM 673 C C . ALA A 1 87 ? 15.353 8.547 -32.444 1.00 75.88 87 ALA A C 1
ATOM 675 O O . ALA A 1 87 ? 16.023 8.929 -33.405 1.00 75.88 87 ALA A O 1
ATOM 676 N N . LEU A 1 88 ? 14.925 7.285 -32.330 1.00 71.00 88 LEU A N 1
ATOM 677 C CA . LEU A 1 88 ? 15.176 6.259 -33.342 1.00 71.00 88 LEU A CA 1
ATOM 678 C C . LEU A 1 88 ? 14.429 6.547 -34.656 1.00 71.00 88 LEU A C 1
ATOM 680 O O . LEU A 1 88 ? 15.014 6.393 -35.722 1.00 71.00 88 LEU A O 1
ATOM 684 N N . GLU A 1 89 ? 13.183 7.026 -34.601 1.00 73.69 89 GLU A N 1
ATOM 685 C CA . GLU A 1 89 ? 12.412 7.421 -35.796 1.00 73.69 89 GLU A CA 1
ATOM 686 C C . GLU A 1 89 ? 12.997 8.647 -36.518 1.00 73.69 89 GLU A C 1
ATOM 688 O O . GLU A 1 89 ? 12.894 8.753 -37.738 1.00 73.69 89 GLU A O 1
ATOM 693 N N . GLY A 1 90 ? 13.625 9.570 -35.782 1.00 72.25 90 GLY A N 1
ATOM 694 C CA . GLY A 1 90 ? 14.309 10.739 -36.345 1.00 72.25 90 GLY A CA 1
ATOM 695 C C . GLY A 1 90 ? 15.709 10.455 -36.899 1.00 72.25 90 GLY A C 1
ATOM 696 O O . GLY A 1 90 ? 16.340 11.361 -37.446 1.00 72.25 90 GLY A O 1
ATOM 697 N N . SER A 1 91 ? 16.212 9.228 -36.749 1.00 65.38 91 SER A N 1
ATOM 698 C CA . SER A 1 91 ? 17.548 8.853 -37.208 1.00 65.38 91 SER A CA 1
ATOM 699 C C . SER A 1 91 ? 17.545 8.567 -38.718 1.00 65.38 91 SER A C 1
ATOM 701 O O . SER A 1 91 ? 16.677 7.836 -39.199 1.00 65.38 91 SER A O 1
ATOM 703 N N . PRO A 1 92 ? 18.492 9.120 -39.499 1.00 62.72 92 PRO A N 1
ATOM 704 C CA . PRO A 1 92 ? 18.542 8.884 -40.938 1.00 62.72 92 PRO A CA 1
ATOM 705 C C . PRO A 1 92 ? 18.743 7.389 -41.253 1.00 62.72 92 PRO A C 1
ATOM 707 O O . PRO A 1 92 ? 19.461 6.697 -40.522 1.00 62.72 92 PRO A O 1
ATOM 710 N N . PRO A 1 93 ? 18.142 6.871 -42.343 1.00 59.22 93 PRO A N 1
ATOM 711 C CA . PRO A 1 93 ? 18.359 5.497 -42.772 1.00 59.22 93 PRO A CA 1
ATOM 712 C C . PRO A 1 93 ? 19.819 5.342 -43.182 1.00 59.22 93 PRO A C 1
ATOM 714 O O . PRO A 1 93 ? 20.322 6.051 -44.055 1.00 59.22 93 PRO A O 1
ATOM 717 N N . THR A 1 94 ? 20.505 4.426 -42.519 1.00 58.12 94 THR A N 1
ATOM 718 C CA . THR A 1 94 ? 21.951 4.284 -42.616 1.00 58.12 94 THR A CA 1
ATOM 719 C C . THR A 1 94 ? 22.343 2.869 -43.031 1.00 58.12 94 THR A C 1
ATOM 721 O O . THR A 1 94 ? 21.526 1.945 -42.992 1.00 58.12 94 THR A O 1
ATOM 724 N N . ARG A 1 95 ? 23.568 2.699 -43.547 1.00 57.09 95 ARG A N 1
ATOM 725 C CA . ARG A 1 95 ? 24.036 1.386 -44.006 1.00 57.09 95 ARG A CA 1
ATOM 726 C C . ARG A 1 95 ? 24.418 0.565 -42.781 1.00 57.09 95 ARG A C 1
ATOM 728 O O . ARG A 1 95 ? 25.237 0.988 -41.975 1.00 57.09 95 ARG A O 1
ATOM 735 N N . THR A 1 96 ? 23.853 -0.629 -42.672 1.00 64.56 96 THR A N 1
ATOM 736 C CA . THR A 1 96 ? 24.108 -1.556 -41.568 1.00 64.56 96 THR A CA 1
ATOM 737 C C . THR A 1 96 ? 25.607 -1.769 -41.354 1.00 64.56 96 THR A C 1
ATOM 739 O O . THR A 1 96 ? 26.332 -2.086 -42.299 1.00 64.56 96 THR A O 1
ATOM 742 N N . GLY A 1 97 ? 26.075 -1.617 -40.113 1.00 66.81 97 GLY A N 1
ATOM 743 C CA . GLY A 1 97 ? 27.446 -1.967 -39.726 1.00 66.81 97 GLY A CA 1
ATOM 744 C C . GLY A 1 97 ? 28.494 -0.871 -39.935 1.00 66.81 97 GLY A C 1
ATOM 745 O O . GLY A 1 97 ? 29.682 -1.120 -39.726 1.00 66.81 97 GLY A O 1
ATOM 746 N N . SER A 1 98 ? 28.084 0.332 -40.340 1.00 75.81 98 SER A N 1
ATOM 747 C CA . SER A 1 98 ? 28.977 1.482 -40.496 1.00 75.81 98 SER A CA 1
ATOM 748 C C . SER A 1 98 ? 29.052 2.300 -39.196 1.00 75.81 98 SER A C 1
ATOM 750 O O . SER A 1 98 ? 28.096 2.372 -38.432 1.00 75.81 98 SER A O 1
ATOM 752 N N . TRP A 1 99 ? 30.217 2.870 -38.884 1.00 82.44 99 TRP A N 1
ATOM 753 C CA . TRP A 1 99 ? 30.428 3.647 -37.659 1.00 82.44 99 TRP A CA 1
ATOM 754 C C . TRP A 1 99 ? 30.583 5.125 -37.989 1.00 82.44 99 TRP A C 1
ATOM 756 O O . TRP A 1 99 ? 31.564 5.509 -38.630 1.00 82.44 99 TRP A O 1
ATOM 766 N N . ASN A 1 100 ? 29.693 5.957 -37.456 1.00 84.25 100 ASN A N 1
ATOM 767 C CA . ASN A 1 100 ? 29.771 7.406 -37.605 1.00 84.25 100 ASN A CA 1
ATOM 768 C C . ASN A 1 100 ? 30.271 8.078 -36.340 1.00 84.25 100 ASN A C 1
ATOM 770 O O . ASN A 1 100 ? 29.909 7.693 -35.231 1.00 84.25 100 ASN A O 1
ATOM 774 N N . ARG A 1 101 ? 31.065 9.135 -36.509 1.00 85.12 101 ARG A N 1
ATOM 775 C CA . ARG A 1 101 ? 31.433 10.016 -35.400 1.00 85.12 101 ARG A CA 1
ATOM 776 C C . ARG A 1 101 ? 30.216 10.856 -35.003 1.00 85.12 101 ARG A C 1
ATOM 778 O O . ARG A 1 101 ? 29.594 11.470 -35.865 1.00 85.12 101 ARG A O 1
ATOM 785 N N . SER A 1 102 ? 29.902 10.891 -33.714 1.00 82.19 102 SER A N 1
ATOM 786 C CA . SER A 1 102 ? 28.810 11.677 -33.138 1.00 82.19 102 SER A CA 1
ATOM 787 C C . SER A 1 102 ? 29.338 12.932 -32.442 1.00 82.19 102 SER A C 1
ATOM 789 O O . SER A 1 102 ? 30.514 13.028 -32.088 1.00 82.19 102 SER A O 1
ATOM 791 N N . ALA A 1 103 ? 28.461 13.924 -32.286 1.00 78.50 103 ALA A N 1
ATOM 792 C CA . ALA A 1 103 ? 28.708 15.126 -31.489 1.00 78.50 103 ALA A CA 1
ATOM 793 C C . ALA A 1 103 ? 28.253 14.960 -30.025 1.00 78.50 103 ALA A C 1
ATOM 795 O O . ALA A 1 103 ? 28.320 15.903 -29.236 1.00 78.50 103 ALA A O 1
ATOM 796 N N . GLU A 1 104 ? 27.753 13.777 -29.661 1.00 76.44 104 GLU A N 1
ATOM 797 C CA . GLU A 1 104 ? 27.311 13.467 -28.308 1.00 76.44 104 GLU A CA 1
ATOM 798 C C . GLU A 1 104 ? 28.441 13.546 -27.284 1.00 76.44 104 GLU A C 1
ATOM 800 O O . GLU A 1 104 ? 29.622 13.344 -27.586 1.00 76.44 104 GLU A O 1
ATOM 805 N N . LYS A 1 105 ? 28.053 13.808 -26.032 1.00 80.75 105 LYS A N 1
ATOM 806 C CA . LYS A 1 105 ? 28.989 13.894 -24.913 1.00 80.75 105 LYS A CA 1
ATOM 807 C C . LYS A 1 105 ? 29.673 12.550 -24.682 1.00 80.75 105 LYS A C 1
ATOM 809 O O . LYS A 1 105 ? 29.039 11.502 -24.633 1.00 80.75 105 LYS A O 1
ATOM 814 N N . ALA A 1 106 ? 30.975 12.617 -24.451 1.00 81.12 106 ALA A N 1
ATOM 815 C CA . ALA A 1 106 ? 31.786 11.470 -24.094 1.00 81.12 106 ALA A CA 1
ATOM 816 C C . ALA A 1 106 ? 31.417 10.920 -22.709 1.00 81.12 106 ALA A C 1
ATOM 818 O O . ALA A 1 106 ? 31.489 11.635 -21.702 1.00 81.12 106 ALA A O 1
ATOM 819 N N . LEU A 1 107 ? 31.066 9.635 -22.666 1.00 80.31 107 LEU A N 1
ATOM 820 C CA . LEU A 1 107 ? 30.748 8.911 -21.437 1.00 80.31 107 LEU A CA 1
ATOM 821 C C . LEU A 1 107 ? 31.844 7.899 -21.073 1.00 80.31 107 LEU A C 1
ATOM 823 O O . LEU A 1 107 ? 32.439 7.281 -21.958 1.00 80.31 107 LEU A O 1
ATOM 827 N N . TYR A 1 108 ? 32.061 7.696 -19.772 1.00 74.19 108 TYR A N 1
ATOM 828 C CA . TYR A 1 108 ? 32.910 6.649 -19.195 1.00 74.19 108 TYR A CA 1
ATOM 829 C C . TYR A 1 108 ? 32.136 5.874 -18.114 1.00 74.19 108 TYR A C 1
ATOM 831 O O . TYR A 1 108 ? 31.295 6.444 -17.419 1.00 74.19 108 TYR A O 1
ATOM 839 N N . GLY A 1 109 ? 32.404 4.575 -17.956 1.00 71.88 109 GLY A N 1
ATOM 840 C CA . GLY A 1 109 ? 31.775 3.752 -16.909 1.00 71.88 109 GLY A CA 1
ATOM 841 C C . GLY A 1 109 ? 31.664 2.271 -17.265 1.00 71.88 109 GLY A C 1
ATOM 842 O O . GLY A 1 109 ? 32.131 1.432 -16.502 1.00 71.88 109 GLY A O 1
ATOM 843 N N . CYS A 1 110 ? 31.141 1.941 -18.451 1.00 78.75 110 CYS A N 1
ATOM 844 C CA . CYS A 1 110 ? 31.166 0.567 -18.963 1.00 78.75 110 CYS A CA 1
ATOM 845 C C . CYS A 1 110 ? 32.359 0.365 -19.875 1.00 78.75 110 CYS A C 1
ATOM 847 O O . CYS A 1 110 ? 32.362 0.750 -21.038 1.00 78.75 110 CYS A O 1
ATOM 849 N N . GLN A 1 111 ? 33.405 -0.207 -19.316 1.00 81.62 111 GLN A N 1
ATOM 850 C CA . GLN A 1 111 ? 34.652 -0.437 -20.013 1.00 81.62 111 GLN A CA 1
ATOM 851 C C . GLN A 1 111 ? 34.562 -1.678 -20.907 1.00 81.62 111 GLN A C 1
ATOM 853 O O . GLN A 1 111 ? 34.136 -2.733 -20.445 1.00 81.62 111 GLN A O 1
ATOM 858 N N . LEU A 1 112 ? 34.992 -1.550 -22.164 1.00 79.06 112 LEU A N 1
ATOM 859 C CA . LEU A 1 112 ? 35.018 -2.666 -23.119 1.00 79.06 112 LEU A CA 1
ATOM 860 C C . LEU A 1 112 ? 36.266 -3.537 -22.987 1.00 79.06 112 LEU A C 1
ATOM 862 O O . LEU A 1 112 ? 36.194 -4.741 -23.203 1.00 79.06 112 LEU A O 1
ATOM 866 N N . ASP A 1 113 ? 37.401 -2.939 -22.620 1.00 74.62 113 ASP A N 1
ATOM 867 C CA . ASP A 1 113 ? 38.662 -3.659 -22.447 1.00 74.62 113 ASP A CA 1
ATOM 868 C C . ASP A 1 113 ? 39.576 -2.983 -21.416 1.00 74.62 113 ASP A C 1
ATOM 870 O O . ASP A 1 113 ? 39.485 -1.777 -21.183 1.00 74.62 113 ASP A O 1
ATOM 874 N N . LYS A 1 114 ? 40.455 -3.771 -20.785 1.00 68.06 114 LYS A N 1
ATOM 875 C CA . LYS A 1 114 ? 41.400 -3.397 -19.717 1.00 68.06 114 LYS A CA 1
ATOM 876 C C . LYS A 1 114 ? 42.712 -2.793 -20.207 1.00 68.06 114 LYS A C 1
ATOM 878 O O . LYS A 1 114 ? 43.500 -2.341 -19.375 1.00 68.06 114 LYS A O 1
ATOM 883 N N . LEU A 1 115 ? 42.932 -2.747 -21.517 1.00 75.38 115 LEU A N 1
ATOM 884 C CA . LEU A 1 115 ? 44.144 -2.221 -22.137 1.00 75.38 115 LEU A CA 1
ATOM 885 C C . LEU A 1 115 ? 43.818 -1.173 -23.207 1.00 75.38 115 LEU A C 1
ATOM 887 O O . LEU A 1 115 ? 42.678 -1.025 -23.642 1.00 75.38 115 LEU A O 1
ATOM 891 N N . ARG A 1 116 ? 44.844 -0.423 -23.619 1.00 79.75 116 ARG A N 1
ATOM 892 C CA . ARG A 1 116 ? 44.753 0.540 -24.718 1.00 79.75 116 ARG A CA 1
ATOM 893 C C . ARG A 1 116 ? 44.606 -0.218 -26.038 1.00 79.75 116 ARG A C 1
ATOM 895 O O . ARG A 1 116 ? 45.548 -0.887 -26.455 1.00 79.75 116 ARG A O 1
ATOM 902 N N . THR A 1 117 ? 43.468 -0.064 -26.704 1.00 84.75 117 THR A N 1
ATOM 903 C CA . THR A 1 117 ? 43.160 -0.724 -27.983 1.00 84.75 117 THR A CA 1
ATOM 904 C C . THR A 1 117 ? 43.085 0.278 -29.131 1.00 84.75 117 THR A C 1
ATOM 906 O O . THR A 1 117 ? 42.985 1.486 -28.906 1.00 84.75 117 THR A O 1
ATOM 909 N N . SER A 1 118 ? 43.184 -0.180 -30.380 1.00 88.62 118 SER A N 1
ATOM 910 C CA . SER A 1 118 ? 42.922 0.707 -31.517 1.00 88.62 118 SER A CA 1
ATOM 911 C C . SER A 1 118 ? 41.427 1.051 -31.597 1.00 88.62 118 SER A C 1
ATOM 913 O O . SER A 1 118 ? 40.589 0.378 -30.997 1.00 88.62 118 SER A O 1
ATOM 915 N N . LEU A 1 119 ? 41.065 2.102 -32.340 1.00 87.19 119 LEU A N 1
ATOM 916 C CA . LEU A 1 119 ? 39.653 2.437 -32.559 1.00 87.19 119 LEU A CA 1
ATOM 917 C C . LEU A 1 119 ? 38.894 1.286 -33.242 1.00 87.19 119 LEU A C 1
ATOM 919 O O . LEU A 1 119 ? 37.752 1.016 -32.882 1.00 87.19 119 LEU A O 1
ATOM 923 N N . GLU A 1 120 ? 39.515 0.608 -34.207 1.00 87.69 120 GLU A N 1
ATOM 924 C CA . GLU A 1 120 ? 38.878 -0.505 -34.919 1.00 87.69 120 GLU A CA 1
ATOM 925 C C . GLU A 1 120 ? 38.699 -1.728 -34.013 1.00 87.69 120 GLU A C 1
ATOM 927 O O . GLU A 1 120 ? 37.628 -2.332 -34.007 1.00 87.69 120 GLU A O 1
ATOM 932 N N . ASP A 1 121 ? 39.673 -2.018 -33.148 1.00 87.75 121 ASP A N 1
ATOM 933 C CA . ASP A 1 121 ? 39.524 -3.070 -32.136 1.00 87.75 121 ASP A CA 1
ATOM 934 C C . ASP A 1 121 ? 38.445 -2.702 -31.111 1.00 87.75 121 ASP A C 1
ATOM 936 O O . ASP A 1 121 ? 37.651 -3.546 -30.713 1.00 87.75 121 ASP A O 1
ATOM 940 N N . CYS A 1 122 ? 38.360 -1.428 -30.717 1.00 87.25 122 CYS A N 1
ATOM 941 C CA . CYS A 1 122 ? 37.318 -0.919 -29.825 1.00 87.25 122 CYS A CA 1
ATOM 942 C C . CYS A 1 122 ? 35.909 -1.098 -30.423 1.00 87.25 122 CYS A C 1
ATOM 944 O O . CYS A 1 122 ? 34.991 -1.551 -29.734 1.00 87.25 122 CYS A O 1
ATOM 946 N N . LYS A 1 123 ? 35.744 -0.815 -31.721 1.00 87.25 123 LYS A N 1
ATOM 947 C CA . LYS A 1 123 ? 34.506 -1.084 -32.469 1.00 87.25 123 LYS A CA 1
ATOM 948 C C . LYS A 1 123 ? 34.190 -2.581 -32.524 1.00 87.25 123 LYS A C 1
ATOM 950 O O . LYS A 1 123 ? 33.055 -2.968 -32.259 1.00 87.25 123 LYS A O 1
ATOM 955 N N . ALA A 1 124 ? 35.179 -3.425 -32.823 1.00 84.31 124 ALA A N 1
ATOM 956 C CA . ALA A 1 124 ? 35.002 -4.877 -32.888 1.00 84.31 124 ALA A CA 1
ATOM 957 C C . ALA A 1 124 ? 34.622 -5.480 -31.523 1.00 84.31 124 ALA A C 1
ATOM 959 O O . ALA A 1 124 ? 33.693 -6.282 -31.433 1.00 84.31 124 ALA A O 1
ATOM 960 N N . LEU A 1 125 ? 35.286 -5.039 -30.450 1.00 85.81 125 LEU A N 1
ATOM 961 C CA . LEU A 1 125 ? 34.995 -5.434 -29.071 1.00 85.81 125 LEU A CA 1
ATOM 962 C C . LEU A 1 125 ? 33.592 -5.018 -28.642 1.00 85.81 125 LEU A C 1
ATOM 964 O O . LEU A 1 125 ? 32.917 -5.784 -27.963 1.00 85.81 125 LEU A O 1
ATOM 968 N N . CYS A 1 126 ? 33.139 -3.836 -29.063 1.00 83.25 126 CYS A N 1
ATOM 969 C CA . CYS A 1 126 ? 31.768 -3.396 -28.850 1.00 83.25 126 CYS A CA 1
ATOM 970 C C . CYS A 1 126 ? 30.778 -4.364 -29.510 1.00 83.25 126 CYS A C 1
ATOM 972 O O . CYS A 1 126 ? 29.897 -4.883 -28.829 1.00 83.25 126 CYS A O 1
ATOM 974 N N . VAL A 1 127 ? 30.937 -4.654 -30.807 1.00 81.00 127 VAL A N 1
ATOM 975 C CA . VAL A 1 127 ? 30.008 -5.528 -31.551 1.00 81.00 127 VAL A CA 1
ATOM 976 C C . VAL A 1 127 ? 29.987 -6.948 -30.975 1.00 81.00 127 VAL A C 1
ATOM 978 O O . VAL A 1 127 ? 28.931 -7.569 -30.907 1.00 81.00 127 VAL A O 1
ATOM 981 N N . GLY A 1 128 ? 31.135 -7.448 -30.510 1.00 74.75 128 GLY A N 1
ATOM 982 C CA . GLY A 1 128 ? 31.254 -8.745 -29.840 1.00 74.75 128 GLY A CA 1
ATOM 983 C C . GLY A 1 128 ? 30.836 -8.755 -28.364 1.00 74.75 128 GLY A C 1
ATOM 984 O O . GLY A 1 128 ? 30.907 -9.805 -27.724 1.00 74.75 128 GLY A O 1
ATOM 985 N N . HIS A 1 129 ? 30.427 -7.618 -27.792 1.00 78.75 129 HIS A N 1
ATOM 986 C CA . HIS A 1 129 ? 30.131 -7.518 -26.367 1.00 78.75 129 HIS A CA 1
ATOM 987 C C . HIS A 1 129 ? 28.778 -8.156 -26.020 1.00 78.75 129 HIS A C 1
ATOM 989 O O . HIS A 1 129 ? 27.729 -7.798 -26.558 1.00 78.75 129 HIS A O 1
ATOM 995 N N . ALA A 1 130 ? 28.783 -9.057 -25.036 1.00 63.34 130 ALA A N 1
ATOM 996 C CA . ALA A 1 130 ? 27.625 -9.875 -24.667 1.00 63.34 130 ALA A CA 1
ATOM 997 C C . ALA A 1 130 ? 26.407 -9.087 -24.141 1.00 63.34 130 ALA A C 1
ATOM 999 O O . ALA A 1 130 ? 25.308 -9.631 -24.083 1.00 63.34 130 ALA A O 1
ATOM 1000 N N . SER A 1 131 ? 26.571 -7.816 -23.754 1.00 64.75 131 SER A N 1
ATOM 1001 C CA . SER A 1 131 ? 25.468 -6.992 -23.231 1.00 64.75 131 SER A CA 1
ATOM 1002 C C . SER A 1 131 ? 24.453 -6.554 -24.292 1.00 64.75 131 SER A C 1
ATOM 1004 O O . SER A 1 131 ? 23.416 -6.007 -23.927 1.00 64.75 131 SER A O 1
ATOM 1006 N N . GLY A 1 132 ? 24.757 -6.705 -25.589 1.00 59.53 132 GLY A N 1
ATOM 1007 C CA . GLY A 1 132 ? 23.887 -6.243 -26.679 1.00 59.53 132 GLY A CA 1
ATOM 1008 C C . GLY A 1 132 ? 23.693 -4.720 -26.743 1.00 59.53 132 GLY A C 1
ATOM 1009 O O . GLY A 1 132 ? 22.931 -4.227 -27.566 1.00 59.53 132 GLY A O 1
ATOM 1010 N N . SER A 1 133 ? 24.392 -3.950 -25.901 1.00 63.69 133 SER A N 1
ATOM 1011 C CA . SER A 1 133 ? 24.291 -2.487 -25.812 1.00 63.69 133 SER A CA 1
ATOM 1012 C C . SER A 1 133 ? 25.237 -1.757 -26.772 1.00 63.69 133 SER A C 1
ATOM 1014 O O . SER A 1 133 ? 25.488 -0.562 -26.610 1.00 63.69 133 SER A O 1
ATOM 1016 N N . CYS A 1 134 ? 25.795 -2.460 -27.760 1.00 71.81 134 CYS A N 1
ATOM 1017 C CA . CYS A 1 134 ? 26.700 -1.869 -28.735 1.00 71.81 134 CYS A CA 1
ATOM 1018 C C . CYS A 1 134 ? 25.934 -1.070 -29.792 1.00 71.81 134 CYS A C 1
ATOM 1020 O O . CYS A 1 134 ? 25.671 -1.532 -30.896 1.00 71.81 134 CYS A O 1
ATOM 1022 N N . GLY A 1 135 ? 25.545 0.145 -29.419 1.00 76.38 135 GLY A N 1
ATOM 1023 C CA . GLY A 1 135 ? 25.077 1.163 -30.357 1.00 76.38 135 GLY A CA 1
ATOM 1024 C C . GLY A 1 135 ? 25.927 2.427 -30.321 1.00 76.38 135 GLY A C 1
ATOM 1025 O O . GLY A 1 135 ? 25.984 3.138 -31.314 1.00 76.38 135 GLY A O 1
ATOM 1026 N N . HIS A 1 136 ? 26.582 2.695 -29.189 1.00 84.88 136 HIS A N 1
ATOM 1027 C CA . HIS A 1 136 ? 27.322 3.925 -28.931 1.00 84.88 136 HIS A CA 1
ATOM 1028 C C . HIS A 1 136 ? 28.580 3.595 -28.125 1.00 84.88 136 HIS A C 1
ATOM 1030 O O . HIS A 1 136 ? 28.514 2.879 -27.117 1.00 84.88 136 HIS A O 1
ATOM 1036 N N . LEU A 1 137 ? 29.722 4.129 -28.549 1.00 88.69 137 LEU A N 1
ATOM 1037 C CA . LEU A 1 137 ? 30.978 4.021 -27.816 1.00 88.69 137 LEU A CA 1
ATOM 1038 C C . LEU A 1 137 ? 31.673 5.375 -27.704 1.00 88.69 137 LEU A C 1
ATOM 1040 O O . LEU A 1 137 ? 31.517 6.253 -28.550 1.00 88.69 137 LEU A O 1
ATOM 1044 N N . THR A 1 138 ? 32.474 5.525 -26.658 1.00 88.88 138 THR A N 1
ATOM 1045 C CA . THR A 1 138 ? 33.396 6.641 -26.463 1.00 88.88 138 THR A CA 1
ATOM 1046 C C . THR A 1 138 ? 34.824 6.133 -26.607 1.00 88.88 138 THR A C 1
ATOM 1048 O O . THR A 1 138 ? 35.228 5.191 -25.918 1.00 88.88 138 THR A O 1
ATOM 1051 N N . TYR A 1 139 ? 35.603 6.801 -27.455 1.00 88.69 139 TYR A N 1
ATOM 1052 C CA . TYR A 1 139 ? 37.015 6.533 -27.680 1.00 88.69 139 TYR A CA 1
ATOM 1053 C C . TYR A 1 139 ? 37.892 7.712 -27.232 1.00 88.69 139 TYR A C 1
ATOM 1055 O O . TYR A 1 139 ? 37.809 8.814 -27.777 1.00 88.69 139 TYR A O 1
ATOM 1063 N N . TYR A 1 140 ? 38.772 7.487 -26.254 1.00 87.50 140 TYR A N 1
ATOM 1064 C CA . TYR A 1 140 ? 39.694 8.502 -25.728 1.00 87.50 140 TYR A CA 1
ATOM 1065 C C . TYR A 1 140 ? 41.086 8.360 -26.360 1.00 87.50 140 TYR A C 1
ATOM 1067 O O . TYR A 1 140 ? 41.917 7.586 -25.882 1.00 87.50 140 TYR A O 1
ATOM 1075 N N . LYS A 1 141 ? 41.372 9.137 -27.413 1.00 83.44 141 LYS A N 1
ATOM 1076 C CA . LYS A 1 141 ? 42.615 9.035 -28.214 1.00 83.44 141 LYS A CA 1
ATOM 1077 C C . LYS A 1 141 ? 43.906 9.117 -27.398 1.00 83.44 141 LYS A C 1
ATOM 1079 O O . LYS A 1 141 ? 44.871 8.412 -27.695 1.00 83.44 141 LYS A O 1
ATOM 1084 N N . THR A 1 142 ? 43.920 9.988 -26.395 1.00 80.25 142 THR A N 1
ATOM 1085 C CA . THR A 1 142 ? 45.106 10.353 -25.608 1.00 80.25 142 THR A CA 1
ATOM 1086 C C . THR A 1 142 ? 45.196 9.631 -24.265 1.00 80.25 142 THR A C 1
ATOM 1088 O O . THR A 1 142 ? 46.157 9.829 -23.522 1.00 80.25 142 THR A O 1
ATOM 1091 N N . SER A 1 143 ? 44.242 8.749 -23.947 1.00 79.12 143 SER A N 1
ATOM 1092 C CA . SER A 1 143 ? 44.268 8.002 -22.688 1.00 79.12 143 SER A CA 1
ATOM 1093 C C . SER A 1 143 ? 45.430 7.003 -22.641 1.00 79.12 143 SER A C 1
ATOM 1095 O O . SER A 1 143 ? 45.686 6.258 -23.588 1.00 79.12 143 SER A O 1
ATOM 1097 N N . THR A 1 144 ? 46.128 6.971 -21.505 1.00 72.62 144 THR A N 1
ATOM 1098 C CA . THR A 1 144 ? 47.334 6.156 -21.286 1.00 72.62 144 THR A CA 1
ATOM 1099 C C . THR A 1 144 ? 47.045 4.750 -20.769 1.00 72.62 144 THR A C 1
ATOM 1101 O O . THR A 1 144 ? 47.934 3.903 -20.801 1.00 72.62 144 THR A O 1
ATOM 1104 N N . ARG A 1 145 ? 45.823 4.489 -20.289 1.00 73.56 145 ARG A N 1
ATOM 1105 C CA . ARG A 1 145 ? 45.430 3.184 -19.733 1.00 73.56 145 ARG A CA 1
ATOM 1106 C C . ARG A 1 145 ? 44.243 2.590 -20.471 1.00 73.56 145 ARG A C 1
ATOM 1108 O O . ARG A 1 145 ? 44.361 1.508 -21.026 1.00 73.56 145 ARG A O 1
ATOM 1115 N N . LEU A 1 146 ? 43.125 3.314 -20.481 1.00 79.44 146 LEU A N 1
ATOM 1116 C CA . LEU A 1 146 ? 41.828 2.828 -20.946 1.00 79.44 146 LEU A CA 1
ATOM 1117 C C . LEU A 1 146 ? 41.200 3.839 -21.885 1.00 79.44 146 LEU A C 1
ATOM 1119 O O . LEU A 1 146 ? 40.956 4.982 -21.487 1.00 79.44 146 LEU A O 1
ATOM 1123 N N . ASN A 1 147 ? 40.934 3.427 -23.113 1.00 84.69 147 ASN A N 1
ATOM 1124 C CA . ASN A 1 147 ? 40.493 4.330 -24.164 1.00 84.69 147 ASN A CA 1
ATOM 1125 C C . ASN A 1 147 ? 39.174 3.935 -24.827 1.00 84.69 147 ASN A C 1
ATOM 1127 O O . ASN A 1 147 ? 38.757 4.664 -25.714 1.00 84.69 147 ASN A O 1
ATOM 1131 N N . CYS A 1 148 ? 38.509 2.859 -24.399 1.00 88.38 148 CYS A N 1
ATOM 1132 C CA . CYS A 1 148 ? 37.306 2.333 -25.043 1.00 88.38 148 CYS A CA 1
ATOM 1133 C C . CYS A 1 148 ? 36.181 2.074 -24.025 1.00 88.38 148 CYS A C 1
ATOM 1135 O O . CYS A 1 148 ? 36.332 1.245 -23.121 1.00 88.38 148 CYS A O 1
ATOM 1137 N N . TYR A 1 149 ? 35.052 2.774 -24.172 1.00 87.12 149 TYR A N 1
ATOM 1138 C CA . TYR A 1 149 ? 33.907 2.676 -23.258 1.00 87.12 149 TYR A CA 1
ATOM 1139 C C . TYR A 1 149 ? 32.579 2.574 -24.012 1.00 87.12 149 TYR A C 1
ATOM 1141 O O . TYR A 1 149 ? 32.356 3.298 -24.976 1.00 87.12 149 TYR A O 1
ATOM 1149 N N . LEU A 1 150 ? 31.677 1.721 -23.531 1.00 85.94 150 LEU A N 1
ATOM 1150 C CA . LEU A 1 150 ? 30.274 1.660 -23.935 1.00 85.94 150 LEU A CA 1
ATOM 1151 C C . LEU A 1 150 ? 29.457 2.746 -23.242 1.00 85.94 150 LEU A C 1
ATOM 1153 O O . LEU A 1 150 ? 29.649 3.034 -22.055 1.00 85.94 150 LEU A O 1
ATOM 1157 N N . HIS A 1 151 ? 28.466 3.265 -23.961 1.00 81.81 151 HIS A N 1
ATOM 1158 C CA . HIS A 1 151 ? 27.374 4.003 -23.338 1.00 81.81 151 HIS A CA 1
ATOM 1159 C C . HIS A 1 151 ? 26.391 2.990 -22.759 1.00 81.81 151 HIS A C 1
ATOM 1161 O O . HIS A 1 151 ? 25.826 2.158 -23.466 1.00 81.81 151 HIS A O 1
ATOM 1167 N N . CYS A 1 152 ? 26.226 3.030 -21.449 1.00 73.94 152 CYS A N 1
ATOM 1168 C CA . CYS A 1 152 ? 25.385 2.120 -20.690 1.00 73.94 152 CYS A CA 1
ATOM 1169 C C . CYS A 1 152 ? 24.723 2.896 -19.549 1.00 73.94 152 CYS A C 1
ATOM 1171 O O . CYS A 1 152 ? 25.120 4.020 -19.251 1.00 73.94 152 CYS A O 1
ATOM 1173 N N . GLU A 1 153 ? 23.752 2.283 -18.879 1.00 70.38 153 GLU A N 1
ATOM 1174 C CA . GLU A 1 153 ? 22.999 2.918 -17.793 1.00 70.38 153 GLU A CA 1
ATOM 1175 C C . GLU A 1 153 ? 23.874 3.509 -16.658 1.00 70.38 153 GLU A C 1
ATOM 1177 O O . GLU A 1 153 ? 23.597 4.636 -16.254 1.00 70.38 153 GLU A O 1
ATOM 1182 N N . PRO A 1 154 ? 24.968 2.866 -16.185 1.00 75.38 154 PRO A N 1
ATOM 1183 C CA . PRO A 1 154 ? 25.860 3.469 -15.185 1.00 75.38 154 PRO A CA 1
ATOM 1184 C C . PRO A 1 154 ? 26.932 4.421 -15.756 1.00 75.38 154 PRO A C 1
ATOM 1186 O O . PRO A 1 154 ? 27.807 4.864 -15.009 1.00 75.38 154 PRO A O 1
ATOM 1189 N N . ALA A 1 155 ? 26.939 4.715 -17.061 1.00 76.69 155 ALA A N 1
ATOM 1190 C CA . ALA A 1 155 ? 27.955 5.583 -17.653 1.00 76.69 155 ALA A CA 1
ATOM 1191 C C . ALA A 1 155 ? 27.737 7.058 -17.268 1.00 76.69 155 ALA A C 1
ATOM 1193 O O . ALA A 1 155 ? 26.616 7.548 -17.168 1.00 76.69 155 ALA A O 1
ATOM 1194 N N . SER A 1 156 ? 28.833 7.788 -17.075 1.00 77.50 156 SER A N 1
ATOM 1195 C CA . SER A 1 156 ? 28.836 9.180 -16.618 1.00 77.50 156 SER A CA 1
ATOM 1196 C C . SER A 1 156 ? 29.685 10.065 -17.529 1.00 77.50 156 SER A C 1
ATOM 1198 O O . SER A 1 156 ? 30.569 9.583 -18.236 1.00 77.50 156 SER A O 1
ATOM 1200 N N . VAL A 1 157 ? 29.400 11.369 -17.555 1.00 78.50 157 VAL A N 1
ATOM 1201 C CA . VAL A 1 157 ? 30.079 12.320 -18.451 1.00 78.50 157 VAL A CA 1
ATOM 1202 C C . VAL A 1 157 ? 31.522 12.545 -18.002 1.00 78.50 157 VAL A C 1
ATOM 1204 O O . VAL A 1 157 ? 31.771 12.993 -16.883 1.00 78.50 157 VAL A O 1
ATOM 1207 N N . GLY A 1 158 ? 32.474 12.259 -18.893 1.00 66.00 158 GLY A N 1
ATOM 1208 C CA . GLY A 1 158 ? 33.912 12.398 -18.641 1.00 66.00 158 GLY A CA 1
ATOM 1209 C C . GLY A 1 158 ? 34.410 13.840 -18.618 1.00 66.00 158 GLY A C 1
ATOM 1210 O O . GLY A 1 158 ? 33.843 14.719 -19.258 1.00 66.00 158 GLY A O 1
ATOM 1211 N N . ARG A 1 159 ? 35.530 14.074 -17.916 1.00 62.19 159 ARG A N 1
ATOM 1212 C CA . ARG A 1 159 ? 36.236 15.374 -17.895 1.00 62.19 159 ARG A CA 1
ATOM 1213 C C . ARG A 1 159 ? 37.197 15.587 -19.071 1.00 62.19 159 ARG A C 1
ATOM 1215 O O . ARG A 1 159 ? 37.785 16.657 -19.179 1.00 62.19 159 ARG A O 1
ATOM 1222 N N . TYR A 1 160 ? 37.406 14.580 -19.915 1.00 62.25 160 TYR A N 1
ATOM 1223 C CA . TYR A 1 160 ? 38.355 14.673 -21.023 1.00 62.25 160 TYR A CA 1
ATOM 1224 C C . TYR A 1 160 ? 37.688 15.301 -22.248 1.00 62.25 160 TYR A C 1
ATOM 1226 O O . TYR A 1 160 ? 36.710 14.770 -22.770 1.00 62.25 160 TYR A O 1
ATOM 1234 N N . SER A 1 161 ? 38.252 16.411 -22.719 1.00 63.31 161 SER A N 1
ATOM 1235 C CA . SER A 1 161 ? 37.782 17.178 -23.880 1.00 63.31 161 SER A CA 1
ATOM 1236 C C . SER A 1 161 ? 38.155 16.567 -25.238 1.00 63.31 161 SER A C 1
ATOM 1238 O O . SER A 1 161 ? 37.699 17.052 -26.265 1.00 63.31 161 SER A O 1
ATOM 1240 N N . GLU A 1 162 ? 38.983 15.519 -25.261 1.00 71.62 162 GLU A N 1
ATOM 1241 C CA . GLU A 1 162 ? 39.589 14.949 -26.482 1.00 71.62 162 GLU A CA 1
ATOM 1242 C C . GLU A 1 162 ? 38.998 13.588 -26.889 1.00 71.62 162 GLU A C 1
ATOM 1244 O O . GLU A 1 162 ? 39.648 12.764 -27.539 1.00 71.62 162 GLU A O 1
ATOM 1249 N N . ALA A 1 163 ? 37.776 13.315 -26.450 1.00 81.56 163 ALA A N 1
ATOM 1250 C CA . ALA A 1 163 ? 37.097 12.058 -26.701 1.00 81.56 163 ALA A CA 1
ATOM 1251 C C . ALA A 1 163 ? 36.231 12.132 -27.957 1.00 81.56 163 ALA A C 1
ATOM 1253 O O . ALA A 1 163 ? 35.505 13.103 -28.159 1.00 81.56 163 ALA A O 1
ATOM 1254 N N . ASP A 1 164 ? 36.270 11.070 -28.755 1.00 86.94 164 ASP A N 1
ATOM 1255 C CA . ASP A 1 164 ? 35.376 10.896 -29.891 1.00 86.94 164 ASP A CA 1
ATOM 1256 C C . ASP A 1 164 ? 34.274 9.911 -29.522 1.00 86.94 164 ASP A C 1
ATOM 1258 O O . ASP A 1 164 ? 34.553 8.813 -29.040 1.00 86.94 164 ASP A O 1
ATOM 1262 N N . THR A 1 165 ? 33.023 10.286 -29.761 1.00 86.75 165 THR A N 1
ATOM 1263 C CA . THR A 1 165 ? 31.891 9.366 -29.668 1.00 86.75 165 THR A CA 1
ATOM 1264 C C . THR A 1 165 ? 31.592 8.788 -31.043 1.00 86.75 165 THR A C 1
ATOM 1266 O O . THR A 1 165 ? 31.702 9.476 -32.061 1.00 86.75 165 THR A O 1
ATOM 1269 N N . TYR A 1 166 ? 31.252 7.504 -31.083 1.00 86.00 166 TYR A N 1
ATOM 1270 C CA . TYR A 1 166 ? 30.898 6.799 -32.306 1.00 86.00 166 TYR A CA 1
ATOM 1271 C C . TYR A 1 166 ? 29.577 6.069 -32.130 1.00 86.00 166 TYR A C 1
ATOM 1273 O O . TYR A 1 166 ? 29.339 5.461 -31.086 1.00 86.00 166 TYR A O 1
ATOM 1281 N N . VAL A 1 167 ? 28.752 6.110 -33.170 1.00 84.44 167 VAL A N 1
ATOM 1282 C CA . VAL A 1 167 ? 27.446 5.456 -33.235 1.00 84.44 167 VAL A CA 1
ATOM 1283 C C . VAL A 1 167 ? 27.489 4.410 -34.333 1.00 84.44 167 VAL A C 1
ATOM 1285 O O . VAL A 1 167 ? 27.936 4.695 -35.448 1.00 84.44 167 VAL A O 1
ATOM 1288 N N . LEU A 1 168 ? 27.059 3.199 -33.996 1.00 80.81 168 LEU A N 1
ATOM 1289 C CA . LEU A 1 168 ? 26.899 2.115 -34.951 1.00 80.81 168 LEU A CA 1
ATOM 1290 C C . LEU A 1 168 ? 25.591 2.327 -35.713 1.00 80.81 168 LEU A C 1
ATOM 1292 O O . LEU A 1 168 ? 24.506 2.280 -35.128 1.00 80.81 168 LEU A O 1
ATOM 1296 N N . GLU A 1 169 ? 25.707 2.551 -37.015 1.00 75.25 169 GLU A N 1
ATOM 1297 C CA . GLU A 1 169 ? 24.585 2.592 -37.941 1.00 75.25 169 GLU A CA 1
ATOM 1298 C C . GLU A 1 169 ? 23.899 1.221 -37.990 1.00 75.25 169 GLU A C 1
ATOM 1300 O O . GLU A 1 169 ? 24.530 0.184 -38.235 1.00 75.25 169 GLU A O 1
ATOM 1305 N N . ARG A 1 170 ? 22.588 1.222 -37.754 1.00 70.69 170 ARG A N 1
ATOM 1306 C CA . ARG A 1 170 ? 21.742 0.024 -37.776 1.00 70.69 170 ARG A CA 1
ATOM 1307 C C . ARG A 1 170 ? 20.889 0.011 -39.032 1.00 70.69 170 ARG A C 1
ATOM 1309 O O . ARG A 1 170 ? 20.558 1.068 -39.571 1.00 70.69 170 ARG A O 1
ATOM 1316 N N . ALA A 1 171 ? 20.500 -1.182 -39.478 1.00 68.69 171 ALA A N 1
ATOM 1317 C CA . ALA A 1 171 ? 19.615 -1.295 -40.630 1.00 68.69 171 ALA A CA 1
ATOM 1318 C C . ALA A 1 171 ? 18.263 -0.623 -40.325 1.00 68.69 171 ALA A C 1
ATOM 1320 O O . ALA A 1 171 ? 17.783 -0.709 -39.190 1.00 68.69 171 ALA A O 1
ATOM 1321 N N . PRO A 1 172 ? 17.584 -0.033 -41.324 1.00 69.50 172 PRO A N 1
ATOM 1322 C CA . PRO A 1 172 ? 16.234 0.505 -41.145 1.00 69.50 172 PRO A CA 1
ATOM 1323 C C . PRO A 1 172 ? 15.245 -0.515 -40.554 1.00 69.50 172 PRO A C 1
ATOM 1325 O O . PRO A 1 172 ? 14.402 -0.162 -39.734 1.00 69.50 172 PRO A O 1
ATOM 1328 N N . GLU A 1 173 ? 15.382 -1.791 -40.921 1.00 73.69 173 GLU A N 1
ATOM 1329 C CA . GLU A 1 173 ? 14.565 -2.900 -40.409 1.00 73.69 173 GLU A CA 1
ATOM 1330 C C . GLU A 1 173 ? 14.818 -3.170 -38.915 1.00 73.69 173 GLU A C 1
ATOM 1332 O O . GLU A 1 173 ? 13.881 -3.392 -38.149 1.00 73.69 173 GLU A O 1
ATOM 1337 N N . GLU A 1 174 ? 16.075 -3.086 -38.473 1.00 70.81 174 GLU A N 1
ATOM 1338 C CA . GLU A 1 174 ? 16.461 -3.250 -37.067 1.00 70.81 174 GLU A CA 1
ATOM 1339 C C . GLU A 1 174 ? 15.986 -2.070 -36.213 1.00 70.81 174 GLU A C 1
ATOM 1341 O O . GLU A 1 174 ? 15.506 -2.268 -35.096 1.00 70.81 174 GLU A O 1
ATOM 1346 N N . LEU A 1 175 ? 16.074 -0.847 -36.750 1.00 70.31 175 LEU A N 1
ATOM 1347 C CA . LEU A 1 175 ? 15.548 0.362 -36.110 1.00 70.31 175 LEU A CA 1
ATOM 1348 C C . LEU A 1 175 ? 14.026 0.288 -35.959 1.00 70.31 175 LEU A C 1
ATOM 1350 O O . LEU A 1 175 ? 13.510 0.569 -34.879 1.00 70.31 175 LEU A O 1
ATOM 1354 N N . ALA A 1 176 ? 13.310 -0.149 -36.998 1.00 74.19 176 ALA A N 1
ATOM 1355 C CA . ALA A 1 176 ? 11.861 -0.324 -36.947 1.00 74.19 176 ALA A CA 1
ATOM 1356 C C . ALA A 1 176 ? 11.441 -1.353 -35.883 1.00 74.19 176 ALA A C 1
ATOM 1358 O O . ALA A 1 176 ? 10.511 -1.105 -35.114 1.00 74.19 176 ALA A O 1
ATOM 1359 N N . LEU A 1 177 ? 12.153 -2.483 -35.786 1.00 78.31 177 LEU A N 1
ATOM 1360 C CA . LEU A 1 177 ? 11.909 -3.489 -34.749 1.00 78.31 177 LEU A CA 1
ATOM 1361 C C . LEU A 1 177 ? 12.179 -2.952 -33.335 1.00 78.31 177 LEU A C 1
ATOM 1363 O O . LEU A 1 177 ? 11.418 -3.258 -32.415 1.00 78.31 177 LEU A O 1
ATOM 1367 N N . ASP A 1 178 ? 13.230 -2.151 -33.143 1.00 71.62 178 ASP A N 1
ATOM 1368 C CA . ASP A 1 178 ? 13.537 -1.538 -31.843 1.00 71.62 178 ASP A CA 1
ATOM 1369 C C . ASP A 1 178 ? 12.458 -0.513 -31.454 1.00 71.62 178 ASP A C 1
ATOM 1371 O O . ASP A 1 178 ? 11.927 -0.569 -30.347 1.00 71.62 178 ASP A O 1
ATOM 1375 N N . VAL A 1 179 ? 12.023 0.343 -32.387 1.00 73.94 179 VAL A N 1
ATOM 1376 C CA . VAL A 1 179 ? 10.910 1.290 -32.175 1.00 73.94 179 VAL A CA 1
ATOM 1377 C C . VAL A 1 179 ? 9.636 0.568 -31.727 1.00 73.94 179 VAL A C 1
ATOM 1379 O O . VAL A 1 179 ? 9.007 0.983 -30.749 1.00 73.94 179 VAL A O 1
ATOM 1382 N N . VAL A 1 180 ? 9.270 -0.534 -32.390 1.00 80.19 180 VAL A N 1
ATOM 1383 C CA . VAL A 1 180 ? 8.105 -1.351 -32.008 1.00 80.19 180 VAL A CA 1
ATOM 1384 C C . VAL A 1 180 ? 8.266 -1.897 -30.588 1.00 80.19 180 VAL A C 1
ATOM 1386 O O . VAL A 1 180 ? 7.386 -1.687 -29.752 1.00 80.19 180 VAL A O 1
ATOM 1389 N N . ARG A 1 181 ? 9.416 -2.505 -30.266 1.00 75.50 181 ARG A N 1
ATOM 1390 C CA . ARG A 1 181 ? 9.692 -3.048 -28.923 1.00 75.50 181 ARG A CA 1
ATOM 1391 C C . ARG A 1 181 ? 9.635 -1.979 -27.832 1.00 75.50 181 ARG A C 1
ATOM 1393 O O . ARG A 1 181 ? 9.102 -2.228 -26.750 1.00 75.50 181 ARG A O 1
ATOM 1400 N N . LYS A 1 182 ? 10.176 -0.785 -28.092 1.00 75.00 182 LYS A N 1
ATOM 1401 C CA . LYS A 1 182 ? 10.161 0.338 -27.141 1.00 75.00 182 LYS A CA 1
ATOM 1402 C C . LYS A 1 182 ? 8.737 0.822 -26.875 1.00 75.00 182 LYS A C 1
ATOM 1404 O O . LYS A 1 182 ? 8.378 1.022 -25.714 1.00 75.00 182 LYS A O 1
ATOM 1409 N N . ARG A 1 183 ? 7.907 0.927 -27.917 1.00 79.75 183 ARG A N 1
ATOM 1410 C CA . ARG A 1 183 ? 6.486 1.290 -27.792 1.00 79.75 183 ARG A CA 1
ATOM 1411 C C . ARG A 1 183 ? 5.672 0.236 -27.046 1.00 79.75 183 ARG A C 1
ATOM 1413 O O . ARG A 1 183 ? 4.898 0.594 -26.161 1.00 79.75 183 ARG A O 1
ATOM 1420 N N . GLU A 1 184 ? 5.875 -1.047 -27.335 1.00 79.25 184 GLU A N 1
ATOM 1421 C CA . GLU A 1 184 ? 5.230 -2.148 -26.604 1.00 79.25 184 GLU A CA 1
ATOM 1422 C C . GLU A 1 184 ? 5.604 -2.134 -25.116 1.00 79.25 184 GLU A C 1
ATOM 1424 O O . GLU A 1 184 ? 4.734 -2.231 -24.247 1.00 79.25 184 GLU A O 1
ATOM 1429 N N . ALA A 1 185 ? 6.887 -1.931 -24.803 1.00 66.12 185 ALA A N 1
ATOM 1430 C CA . ALA A 1 185 ? 7.358 -1.809 -23.427 1.00 66.12 185 ALA A CA 1
ATOM 1431 C C . ALA A 1 185 ? 6.776 -0.573 -22.711 1.00 66.12 185 ALA A C 1
ATOM 1433 O O . ALA A 1 185 ? 6.426 -0.656 -21.531 1.00 66.12 185 ALA A O 1
ATOM 1434 N N . GLY A 1 186 ? 6.634 0.557 -23.412 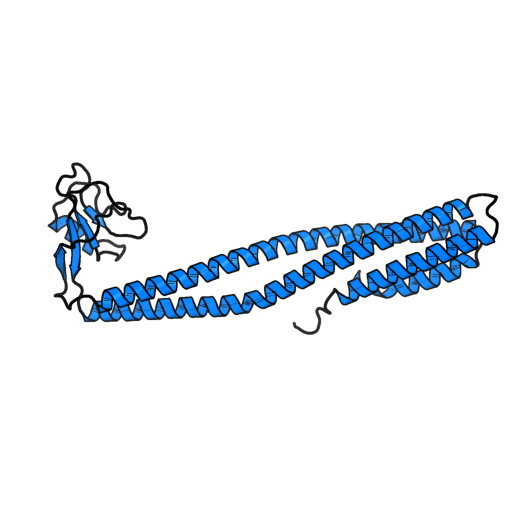1.00 68.00 186 GLY A N 1
ATOM 1435 C CA . GLY A 1 186 ? 5.974 1.758 -22.893 1.00 68.00 186 GLY A CA 1
ATOM 1436 C C . GLY A 1 186 ? 4.488 1.527 -22.601 1.00 68.00 186 GLY A C 1
ATOM 1437 O O . GLY A 1 186 ? 4.002 1.874 -21.523 1.00 68.00 186 GLY A O 1
ATOM 1438 N N . ALA A 1 187 ? 3.773 0.860 -23.512 1.00 79.62 187 ALA A N 1
ATOM 1439 C CA . ALA A 1 187 ? 2.373 0.486 -23.321 1.00 79.62 187 ALA A CA 1
ATOM 1440 C C . ALA A 1 187 ? 2.185 -0.462 -22.122 1.00 79.62 187 ALA A C 1
ATOM 1442 O O . ALA A 1 187 ? 1.274 -0.265 -21.315 1.00 79.62 187 ALA A O 1
ATOM 1443 N N . ALA A 1 188 ? 3.078 -1.441 -21.953 1.00 70.06 188 ALA A N 1
ATOM 1444 C CA . ALA A 1 188 ? 3.071 -2.338 -20.800 1.00 70.06 188 ALA A CA 1
ATOM 1445 C C . ALA A 1 188 ? 3.299 -1.589 -19.472 1.00 70.06 188 ALA A C 1
ATOM 1447 O O . ALA A 1 188 ? 2.616 -1.868 -18.486 1.00 70.06 188 ALA A O 1
ATOM 1448 N N . ALA A 1 189 ? 4.204 -0.603 -19.441 1.00 64.88 189 ALA A N 1
ATOM 1449 C CA . ALA A 1 189 ? 4.421 0.237 -18.260 1.00 64.88 189 ALA A CA 1
ATOM 1450 C C . ALA A 1 189 ? 3.169 1.060 -17.895 1.00 64.88 189 ALA A C 1
ATOM 1452 O O . ALA A 1 189 ? 2.792 1.136 -16.724 1.00 64.88 189 ALA A O 1
ATOM 1453 N N . LEU A 1 190 ? 2.471 1.619 -18.890 1.00 74.06 190 LEU A N 1
ATOM 1454 C CA . LEU A 1 190 ? 1.209 2.338 -18.674 1.00 74.06 190 LEU A CA 1
ATOM 1455 C C . LEU A 1 190 ? 0.087 1.422 -18.166 1.00 74.06 190 LEU A C 1
ATOM 1457 O O . LEU A 1 190 ? -0.709 1.833 -17.319 1.00 74.06 190 LEU A O 1
ATOM 1461 N N . GLU A 1 191 ? 0.022 0.183 -18.647 1.00 78.50 191 GLU A N 1
ATOM 1462 C CA . GLU A 1 191 ? -0.938 -0.808 -18.161 1.00 78.50 191 GLU A CA 1
ATOM 1463 C C . GLU A 1 191 ? -0.654 -1.209 -16.705 1.00 78.50 191 GLU A C 1
ATOM 1465 O O . GLU A 1 191 ? -1.566 -1.221 -15.874 1.00 78.50 191 GLU A O 1
ATOM 1470 N N . LEU A 1 192 ? 0.615 -1.443 -16.352 1.00 68.19 192 LEU A N 1
ATOM 1471 C CA . LEU A 1 192 ? 1.021 -1.677 -14.962 1.00 68.19 192 LEU A CA 1
ATOM 1472 C C . LEU A 1 192 ? 0.639 -0.499 -14.062 1.00 68.19 192 LEU A C 1
ATOM 1474 O O . LEU A 1 192 ? 0.065 -0.711 -12.995 1.00 68.19 192 LEU A O 1
ATOM 1478 N N . ARG A 1 193 ? 0.849 0.739 -14.521 1.00 74.44 193 ARG A N 1
ATOM 1479 C CA . ARG A 1 193 ? 0.417 1.949 -13.808 1.00 74.44 193 ARG A CA 1
ATOM 1480 C C . ARG A 1 193 ? -1.095 1.973 -13.556 1.00 74.44 193 ARG A C 1
ATOM 1482 O O . ARG A 1 193 ? -1.528 2.309 -12.453 1.00 74.44 193 ARG A O 1
ATOM 1489 N N . ARG A 1 194 ? -1.919 1.614 -14.547 1.00 76.69 194 ARG A N 1
ATOM 1490 C CA . ARG A 1 194 ? -3.388 1.551 -14.394 1.00 76.69 194 ARG A CA 1
ATOM 1491 C C . ARG A 1 194 ? -3.807 0.499 -13.375 1.00 76.69 194 ARG A C 1
ATOM 1493 O O . ARG A 1 194 ? -4.604 0.799 -12.486 1.00 76.69 194 ARG A O 1
ATOM 1500 N N . ARG A 1 195 ? -3.240 -0.706 -13.466 1.00 71.31 195 ARG A N 1
ATOM 1501 C CA . ARG A 1 195 ? -3.481 -1.778 -12.487 1.00 71.31 195 ARG A CA 1
ATOM 1502 C C . ARG A 1 195 ? -3.081 -1.338 -11.090 1.00 71.31 195 ARG A C 1
ATOM 1504 O O . ARG A 1 195 ? -3.833 -1.530 -10.143 1.00 71.31 195 ARG A O 1
ATOM 1511 N N . TRP A 1 196 ? -1.953 -0.660 -10.969 1.00 69.19 196 TRP A N 1
ATOM 1512 C CA . TRP A 1 196 ? -1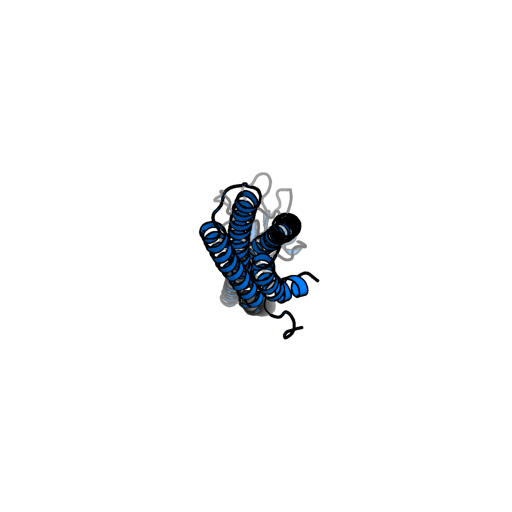.476 -0.162 -9.694 1.00 69.19 196 TRP A CA 1
ATOM 1513 C C . TRP A 1 196 ? -2.404 0.897 -9.075 1.00 69.19 196 TRP A C 1
ATOM 1515 O O . TRP A 1 196 ? -2.762 0.808 -7.900 1.00 69.19 196 TRP A O 1
ATOM 1525 N N . ARG A 1 197 ? -2.919 1.836 -9.882 1.00 69.81 197 ARG A N 1
ATOM 1526 C CA . ARG A 1 197 ? -3.964 2.782 -9.446 1.00 69.81 197 ARG A CA 1
ATOM 1527 C C . ARG A 1 197 ? -5.225 2.086 -8.936 1.00 69.81 197 ARG A C 1
ATOM 1529 O O . ARG A 1 197 ? -5.820 2.575 -7.979 1.00 69.81 197 ARG A O 1
ATOM 1536 N N . SER A 1 198 ? -5.612 0.959 -9.538 1.00 69.94 198 SER A N 1
ATOM 1537 C CA . SER A 1 198 ? -6.798 0.200 -9.116 1.00 69.94 198 SER A CA 1
ATOM 1538 C C . SER A 1 198 ? -6.674 -0.385 -7.703 1.00 69.94 198 SER A C 1
ATOM 1540 O O . SER A 1 198 ? -7.671 -0.490 -6.999 1.00 69.94 198 SER A O 1
ATOM 1542 N N . VAL A 1 199 ? -5.451 -0.680 -7.246 1.00 66.19 199 VAL A N 1
ATOM 1543 C CA . VAL A 1 199 ? -5.169 -1.202 -5.894 1.00 66.19 199 VAL A CA 1
ATOM 1544 C C . VAL A 1 199 ? -5.081 -0.077 -4.853 1.00 66.19 199 VAL A C 1
ATOM 1546 O O . VAL A 1 199 ? -5.316 -0.286 -3.662 1.00 66.19 199 VAL A O 1
ATOM 1549 N N . ARG A 1 200 ? -4.799 1.153 -5.296 1.00 66.88 200 ARG A N 1
ATOM 1550 C CA . ARG A 1 200 ? -4.599 2.315 -4.422 1.00 66.88 200 ARG A CA 1
ATOM 1551 C C . ARG A 1 200 ? -5.868 2.739 -3.683 1.00 66.88 200 ARG A C 1
ATOM 1553 O O . ARG A 1 200 ? -5.783 3.177 -2.538 1.00 66.88 200 ARG A O 1
ATOM 1560 N N . GLU A 1 201 ? -7.027 2.630 -4.326 1.00 69.44 201 GLU A N 1
ATOM 1561 C CA . GLU A 1 201 ? -8.300 3.029 -3.719 1.00 69.44 201 GLU A CA 1
ATOM 1562 C C . GLU A 1 201 ? -8.761 2.049 -2.621 1.00 69.44 201 GLU A C 1
ATOM 1564 O O . GLU A 1 201 ? -9.021 2.508 -1.508 1.00 69.44 201 GLU A O 1
ATOM 1569 N N . PRO A 1 202 ? -8.726 0.716 -2.833 1.00 69.94 202 PRO A N 1
ATOM 1570 C CA . PRO A 1 202 ? -8.915 -0.255 -1.755 1.00 69.94 202 PRO A CA 1
ATOM 1571 C C . PRO A 1 202 ? -7.960 -0.051 -0.572 1.00 69.94 202 PRO A C 1
ATOM 1573 O O . PRO A 1 202 ? -8.398 -0.065 0.575 1.00 69.94 202 PRO A O 1
ATOM 1576 N N . LEU A 1 203 ? -6.668 0.199 -0.824 1.00 65.81 203 LEU A N 1
ATOM 1577 C CA . LEU A 1 203 ? -5.692 0.450 0.246 1.00 65.81 203 LEU A CA 1
ATOM 1578 C C . LEU A 1 203 ? -6.046 1.689 1.081 1.00 65.81 203 LEU A C 1
ATOM 1580 O O . LEU A 1 203 ? -5.944 1.654 2.306 1.00 65.81 203 LEU A O 1
ATOM 1584 N N . ARG A 1 204 ? -6.505 2.774 0.445 1.00 69.88 204 ARG A N 1
ATOM 1585 C CA . ARG A 1 204 ? -6.968 3.979 1.154 1.00 69.88 204 ARG A CA 1
ATOM 1586 C C . ARG A 1 204 ? -8.181 3.706 2.027 1.00 69.88 204 ARG A C 1
ATOM 1588 O O . ARG A 1 204 ? -8.247 4.238 3.135 1.00 69.88 204 ARG A O 1
ATOM 1595 N N . GLU A 1 205 ? -9.113 2.890 1.548 1.00 72.62 205 GLU A N 1
ATOM 1596 C CA . GLU A 1 205 ? -10.283 2.518 2.339 1.00 72.62 205 GLU A CA 1
ATOM 1597 C C . GLU A 1 205 ? -9.873 1.690 3.561 1.00 72.62 205 GLU A C 1
ATOM 1599 O O . GLU A 1 205 ? -10.306 1.980 4.674 1.00 72.62 205 GLU A O 1
ATOM 1604 N N . VAL A 1 206 ? -8.941 0.745 3.403 1.00 67.31 206 VAL A N 1
ATOM 1605 C CA . VAL A 1 206 ? -8.388 -0.018 4.533 1.00 67.31 206 VAL A CA 1
ATOM 1606 C C . VAL A 1 206 ? -7.681 0.900 5.541 1.00 67.31 206 VAL A C 1
ATOM 1608 O O . VAL A 1 206 ? -7.905 0.766 6.744 1.00 67.31 206 VAL A O 1
ATOM 1611 N N . VAL A 1 207 ? -6.894 1.884 5.087 1.00 70.81 207 VAL A N 1
ATOM 1612 C CA . VAL A 1 207 ? -6.270 2.893 5.972 1.00 70.81 207 VAL A CA 1
ATOM 1613 C C . VAL A 1 207 ? -7.330 3.710 6.717 1.00 70.81 207 VAL A C 1
ATOM 1615 O O . VAL A 1 207 ? -7.223 3.941 7.923 1.00 70.81 207 VAL A O 1
ATOM 1618 N N . ARG A 1 208 ? -8.393 4.134 6.028 1.00 76.31 208 ARG A N 1
ATOM 1619 C CA . ARG A 1 208 ? -9.505 4.877 6.635 1.00 76.31 208 ARG A CA 1
ATOM 1620 C C . ARG A 1 208 ? -10.227 4.042 7.697 1.00 76.31 208 ARG A C 1
ATOM 1622 O O . ARG A 1 208 ? -10.544 4.570 8.765 1.00 76.31 208 ARG A O 1
ATOM 1629 N N . LEU A 1 209 ? -10.461 2.758 7.429 1.00 73.94 209 LEU A N 1
ATOM 1630 C CA . LEU A 1 209 ? -11.065 1.814 8.371 1.00 73.94 209 LEU A CA 1
ATOM 1631 C C . LEU A 1 209 ? -10.165 1.571 9.590 1.00 73.94 209 LEU A C 1
ATOM 1633 O O . LEU A 1 209 ? -10.642 1.665 10.718 1.00 73.94 209 LEU A O 1
ATOM 1637 N N . SER A 1 210 ? -8.863 1.359 9.378 1.00 71.62 210 SER A N 1
ATOM 1638 C CA . SER A 1 210 ? -7.855 1.232 10.444 1.00 71.62 210 SER A CA 1
ATOM 1639 C C . SER A 1 210 ? -7.883 2.434 11.398 1.00 71.62 210 SER A C 1
ATOM 1641 O O . SER A 1 210 ? -7.973 2.276 12.620 1.00 71.62 210 SER A O 1
ATOM 1643 N N . ARG A 1 211 ? -7.900 3.657 10.850 1.00 77.69 211 ARG A N 1
ATOM 1644 C CA . ARG A 1 211 ? -7.969 4.892 11.649 1.00 77.69 211 ARG A CA 1
ATOM 1645 C C . ARG A 1 211 ? -9.261 5.001 12.453 1.00 77.69 211 ARG A C 1
ATOM 1647 O O . ARG A 1 211 ? -9.202 5.297 13.641 1.00 77.69 211 ARG A O 1
ATOM 1654 N N . ARG A 1 212 ? -10.412 4.720 11.832 1.00 80.56 212 ARG A N 1
ATOM 1655 C CA . ARG A 1 212 ? -11.717 4.708 12.519 1.00 80.56 212 ARG A CA 1
ATOM 1656 C C . ARG A 1 212 ? -11.738 3.713 13.673 1.00 80.56 212 ARG A C 1
ATOM 1658 O O . ARG A 1 212 ? -12.180 4.059 14.764 1.00 80.56 212 ARG A O 1
ATOM 1665 N N . PHE A 1 213 ? -11.219 2.509 13.445 1.00 74.88 213 PHE A N 1
ATOM 1666 C CA . PHE A 1 213 ? -11.133 1.480 14.473 1.00 74.88 213 PHE A CA 1
ATOM 1667 C C . PHE A 1 213 ? -10.268 1.930 15.656 1.00 74.88 213 PHE A C 1
ATOM 1669 O O . PHE A 1 213 ? -10.659 1.757 16.809 1.00 74.88 213 PHE A O 1
ATOM 1676 N N . ARG A 1 214 ? -9.115 2.557 15.395 1.00 75.62 214 ARG A N 1
ATOM 1677 C CA . ARG A 1 214 ? -8.261 3.122 16.449 1.00 75.62 214 ARG A CA 1
ATOM 1678 C C . ARG A 1 214 ? -8.950 4.210 17.260 1.00 75.62 214 ARG A C 1
ATOM 1680 O O . ARG A 1 214 ? -8.839 4.183 18.481 1.00 75.62 214 ARG A O 1
ATOM 1687 N N . THR A 1 215 ? -9.653 5.137 16.611 1.00 80.25 215 THR A N 1
ATOM 1688 C CA . THR A 1 215 ? -10.411 6.181 17.316 1.00 80.25 215 THR A CA 1
ATOM 1689 C C . THR A 1 215 ? -11.472 5.558 18.218 1.00 80.25 215 THR A C 1
ATOM 1691 O O . THR A 1 215 ? -11.454 5.803 19.418 1.00 80.25 215 THR A O 1
ATOM 1694 N N . ALA A 1 216 ? -12.290 4.643 17.688 1.00 77.00 216 ALA A N 1
ATOM 1695 C CA . ALA A 1 216 ? -13.309 3.947 18.476 1.00 77.00 216 ALA A CA 1
ATOM 1696 C C . ALA A 1 216 ? -12.707 3.120 19.633 1.00 77.00 216 ALA A C 1
ATOM 1698 O O . ALA A 1 216 ? -13.277 3.032 20.718 1.00 77.00 216 ALA A O 1
ATOM 1699 N N . THR A 1 217 ? -11.521 2.539 19.429 1.00 74.75 217 THR A N 1
ATOM 1700 C CA . THR A 1 217 ? -10.774 1.815 20.470 1.00 74.75 217 THR A CA 1
ATOM 1701 C C . THR A 1 217 ? -10.309 2.757 21.585 1.00 74.75 217 THR A C 1
ATOM 1703 O O . THR A 1 217 ? -10.399 2.405 22.760 1.00 74.75 217 THR A O 1
ATOM 1706 N N . ALA A 1 218 ? -9.826 3.954 21.238 1.00 78.50 218 ALA A N 1
ATOM 1707 C CA . ALA A 1 218 ? -9.408 4.967 22.205 1.00 78.50 218 ALA A CA 1
ATOM 1708 C C . ALA A 1 218 ? -10.597 5.529 23.002 1.00 78.50 218 ALA A C 1
ATOM 1710 O O . ALA A 1 218 ? -10.495 5.684 24.220 1.00 78.50 218 ALA A O 1
ATOM 1711 N N . ASP A 1 219 ? -11.730 5.763 22.339 1.00 81.06 219 ASP A N 1
ATOM 1712 C CA . ASP A 1 219 ? -12.959 6.220 22.992 1.00 81.06 219 ASP A CA 1
ATOM 1713 C C . ASP A 1 219 ? -13.473 5.171 23.986 1.00 81.06 219 ASP A C 1
ATOM 1715 O O . ASP A 1 219 ? -13.728 5.487 25.149 1.00 81.06 219 ASP A O 1
ATOM 1719 N N . LEU A 1 220 ? -13.511 3.895 23.586 1.00 76.00 220 LEU A N 1
ATOM 1720 C CA . LEU A 1 220 ? -13.899 2.808 24.483 1.00 76.00 220 LEU A CA 1
ATOM 1721 C C . LEU A 1 220 ? -12.925 2.647 25.662 1.00 76.00 220 LEU A C 1
ATOM 1723 O O . LEU A 1 220 ? -13.368 2.415 26.787 1.00 76.00 220 LEU A O 1
ATOM 1727 N N . ARG A 1 221 ? -11.612 2.816 25.446 1.00 78.50 221 ARG A N 1
ATOM 1728 C CA . ARG A 1 221 ? -10.619 2.822 26.536 1.00 78.50 221 ARG A CA 1
ATOM 1729 C C . ARG A 1 221 ? -10.970 3.878 27.583 1.00 78.50 221 ARG A C 1
ATOM 1731 O O . ARG A 1 221 ? -11.038 3.557 28.769 1.00 78.50 221 ARG A O 1
ATOM 1738 N N . LYS A 1 222 ? -11.237 5.107 27.138 1.00 81.25 222 LYS A N 1
ATOM 1739 C CA . LYS A 1 222 ? -11.613 6.220 28.012 1.00 81.25 222 LYS A CA 1
ATOM 1740 C C . LYS A 1 222 ? -12.899 5.914 28.783 1.00 81.25 222 LYS A C 1
ATOM 1742 O O . LYS A 1 222 ? -12.935 6.075 29.999 1.00 81.25 222 LYS A O 1
ATOM 1747 N N . SER A 1 223 ? -13.933 5.408 28.112 1.00 77.56 223 SER A N 1
ATOM 1748 C CA . SER A 1 223 ? -15.193 5.052 28.775 1.00 77.56 223 SER A CA 1
ATOM 1749 C C . SER A 1 223 ? -15.015 3.932 29.813 1.00 77.56 223 SER A C 1
ATOM 1751 O O . SER A 1 223 ? -15.623 3.977 30.882 1.00 77.56 223 SER A O 1
ATOM 1753 N N . LEU A 1 224 ? -14.153 2.942 29.549 1.00 76.19 224 LEU A N 1
ATOM 1754 C CA . LEU A 1 224 ? -13.839 1.875 30.509 1.00 76.19 224 LEU A CA 1
ATOM 1755 C C . LEU A 1 224 ? -13.102 2.405 31.748 1.00 76.19 224 LEU A C 1
ATOM 1757 O O . LEU A 1 224 ? -13.403 1.977 32.863 1.00 76.19 224 LEU A O 1
ATOM 1761 N N . GLU A 1 225 ? -12.171 3.345 31.576 1.00 80.56 225 GLU A N 1
ATOM 1762 C CA . GLU A 1 225 ? -11.487 4.020 32.688 1.00 80.56 225 GLU A CA 1
ATOM 1763 C C . GLU A 1 225 ? -12.479 4.814 33.556 1.00 80.56 225 GLU A C 1
ATOM 1765 O O . GLU A 1 225 ? -12.441 4.728 34.786 1.00 80.56 225 GLU A O 1
ATOM 1770 N N . GLU A 1 226 ? -13.434 5.509 32.934 1.00 81.00 226 GLU A N 1
ATOM 1771 C CA . GLU A 1 226 ? -14.492 6.241 33.640 1.00 81.00 226 GLU A CA 1
ATOM 1772 C C . GLU A 1 226 ? -15.439 5.307 34.416 1.00 81.00 226 GLU A C 1
ATOM 1774 O O . GLU A 1 226 ? -15.806 5.607 35.556 1.00 81.00 226 GLU A O 1
ATOM 1779 N N . VAL A 1 227 ? -15.786 4.139 33.859 1.00 73.44 227 VAL A N 1
ATOM 1780 C CA . VAL A 1 227 ? -16.548 3.101 34.580 1.00 73.44 227 VAL A CA 1
ATOM 1781 C C . VAL A 1 227 ? -15.745 2.522 35.737 1.00 73.44 227 VAL A C 1
ATOM 1783 O O . VAL A 1 227 ? -16.300 2.321 36.819 1.00 73.44 227 VAL A O 1
ATOM 1786 N N . ARG A 1 228 ? -14.443 2.272 35.559 1.00 77.19 228 ARG A N 1
ATOM 1787 C CA . ARG A 1 228 ? -13.569 1.779 36.633 1.00 77.19 228 ARG A CA 1
ATOM 1788 C C . ARG A 1 228 ? -13.508 2.768 37.794 1.00 77.19 228 ARG A C 1
ATOM 1790 O O . ARG A 1 228 ? -13.613 2.349 38.949 1.00 77.19 228 ARG A O 1
ATOM 1797 N N . PHE A 1 229 ? -13.388 4.062 37.499 1.00 77.88 229 PHE A N 1
ATOM 1798 C CA . PHE A 1 229 ? -13.424 5.119 38.508 1.00 77.88 229 PHE A CA 1
ATOM 1799 C C . PHE A 1 229 ? -14.773 5.158 39.239 1.00 77.88 229 PHE A C 1
ATOM 1801 O O . PHE A 1 229 ? -14.798 5.061 40.462 1.00 77.88 229 PHE A O 1
ATOM 1808 N N . ALA A 1 230 ? -15.894 5.189 38.508 1.00 72.31 230 ALA A N 1
ATOM 1809 C CA . ALA A 1 230 ? -17.237 5.198 39.100 1.00 72.31 230 ALA A CA 1
ATOM 1810 C C . ALA A 1 230 ? -17.529 3.940 39.944 1.00 72.31 230 ALA A C 1
ATOM 1812 O O . ALA A 1 230 ? -18.145 4.023 41.003 1.00 72.31 230 ALA A O 1
ATOM 1813 N N . THR A 1 231 ? -17.042 2.775 39.511 1.00 73.56 231 THR A N 1
ATOM 1814 C CA . THR A 1 231 ? -17.146 1.505 40.253 1.00 73.56 231 THR A CA 1
ATOM 1815 C C . THR A 1 231 ? -16.334 1.556 41.548 1.00 73.56 231 THR A C 1
ATOM 1817 O O . THR A 1 231 ? -16.793 1.082 42.586 1.00 73.56 231 THR A O 1
ATOM 1820 N N . SER A 1 232 ? -15.130 2.135 41.500 1.00 77.62 232 SER A N 1
ATOM 1821 C CA . SER A 1 232 ? -14.239 2.257 42.661 1.00 77.62 232 SER A CA 1
ATOM 1822 C C . SER A 1 232 ? -14.790 3.250 43.685 1.00 77.62 232 SER A C 1
ATOM 1824 O O . SER A 1 232 ? -14.784 2.957 44.877 1.00 77.62 232 SER A O 1
ATOM 1826 N N . ASP A 1 233 ? -15.333 4.375 43.215 1.00 77.38 233 ASP A N 1
ATOM 1827 C CA . ASP A 1 233 ? -15.997 5.381 44.044 1.00 77.38 233 ASP A CA 1
ATOM 1828 C C . ASP A 1 233 ? -17.259 4.806 44.711 1.00 77.38 233 ASP A C 1
ATOM 1830 O O . ASP A 1 233 ? -17.434 4.907 45.926 1.00 77.38 233 ASP A O 1
ATOM 1834 N N . LEU A 1 234 ? -18.094 4.076 43.961 1.00 71.00 234 LEU A N 1
ATOM 1835 C CA . LEU A 1 234 ? -19.254 3.379 44.522 1.00 71.00 234 LEU A CA 1
ATOM 1836 C C . LEU A 1 234 ? -18.844 2.322 45.558 1.00 71.00 234 LEU A C 1
ATOM 1838 O O . LEU A 1 234 ? -19.462 2.239 46.616 1.00 71.00 234 LEU A O 1
ATOM 1842 N N . LYS A 1 235 ? -17.784 1.547 45.297 1.00 72.81 235 LYS A N 1
ATOM 1843 C CA . LYS A 1 235 ? -17.270 0.549 46.243 1.00 72.81 235 LYS A CA 1
ATOM 1844 C C . LYS A 1 235 ? -16.764 1.193 47.536 1.00 72.81 235 LYS A C 1
ATOM 1846 O O . LYS A 1 235 ? -17.065 0.676 48.605 1.00 72.81 235 LYS A O 1
ATOM 1851 N N . ALA A 1 236 ? -16.037 2.308 47.450 1.00 74.62 236 ALA A N 1
ATOM 1852 C CA . ALA A 1 236 ? -15.593 3.057 48.626 1.00 74.62 236 ALA A CA 1
ATOM 1853 C C . ALA A 1 236 ? -16.789 3.529 49.467 1.00 74.62 236 ALA A C 1
ATOM 1855 O O . ALA A 1 236 ? -16.807 3.339 50.675 1.00 74.62 236 ALA A O 1
ATOM 1856 N N . THR A 1 237 ? -17.836 4.021 48.803 1.00 69.69 237 THR A N 1
ATOM 1857 C CA . THR A 1 237 ? -19.098 4.435 49.443 1.00 69.69 237 THR A CA 1
ATOM 1858 C C . THR A 1 237 ? -19.785 3.275 50.158 1.00 69.69 237 THR A C 1
ATOM 1860 O O . THR A 1 237 ? -20.193 3.397 51.299 1.00 69.69 237 THR A O 1
ATOM 1863 N N . VAL A 1 238 ? -19.920 2.125 49.497 1.00 67.31 238 VAL A N 1
ATOM 1864 C CA . VAL A 1 238 ? -20.610 0.956 50.066 1.00 67.31 238 VAL A CA 1
ATOM 1865 C C . VAL A 1 238 ? -19.850 0.367 51.262 1.00 67.31 238 VAL A C 1
ATOM 1867 O O . VAL A 1 238 ? -20.472 -0.221 52.140 1.00 67.31 238 VAL A O 1
ATOM 1870 N N . LEU A 1 239 ? -18.524 0.534 51.306 1.00 65.62 239 LEU A N 1
ATOM 1871 C CA . LEU A 1 239 ? -17.667 0.075 52.403 1.00 65.62 239 LEU A CA 1
ATOM 1872 C C . LEU A 1 239 ? -17.540 1.091 53.550 1.00 65.62 239 LEU A C 1
ATOM 1874 O O . LEU A 1 239 ? -17.067 0.725 54.626 1.00 65.62 239 LEU A O 1
ATOM 1878 N N . GLU A 1 240 ? -17.940 2.348 53.348 1.00 65.62 240 GLU A N 1
ATOM 1879 C CA . GLU A 1 240 ? -17.982 3.340 54.419 1.00 65.62 240 GLU A CA 1
ATOM 1880 C C . GLU A 1 240 ? -19.269 3.197 55.254 1.00 65.62 240 GLU A C 1
ATOM 1882 O O . GLU A 1 240 ? -20.354 3.007 54.708 1.00 65.62 240 GLU A O 1
ATOM 1887 N N . PRO A 1 241 ? -19.195 3.328 56.591 1.00 52.22 241 PRO A N 1
ATOM 1888 C CA . PRO A 1 241 ? -20.342 3.121 57.479 1.00 52.22 241 PRO A CA 1
ATOM 1889 C C . PRO A 1 241 ? -21.396 4.250 57.459 1.00 52.22 241 PRO A C 1
ATOM 1891 O O . PRO A 1 241 ? -22.377 4.166 58.194 1.00 52.22 241 PRO A O 1
ATOM 1894 N N . LEU A 1 242 ? -21.204 5.321 56.673 1.00 54.66 242 LEU A N 1
ATOM 1895 C CA . LEU A 1 242 ? -21.960 6.583 56.776 1.00 54.66 242 LEU A CA 1
ATOM 1896 C C . LEU A 1 242 ? -22.426 7.286 55.472 1.00 54.66 242 LEU A C 1
ATOM 1898 O O . LEU A 1 242 ? -22.795 8.460 55.561 1.00 54.66 242 LEU A O 1
ATOM 1902 N N . PRO A 1 243 ? -22.498 6.686 54.269 1.00 55.00 243 PRO A N 1
ATOM 1903 C CA . PRO A 1 243 ? -23.192 7.355 53.178 1.00 55.00 243 PRO A CA 1
ATOM 1904 C C . PRO A 1 243 ? -24.703 7.246 53.367 1.00 55.00 243 PRO A C 1
ATOM 1906 O O . PRO A 1 243 ? -25.269 6.155 53.454 1.00 55.00 243 PRO A O 1
ATOM 1909 N N . GLY A 1 244 ? -25.375 8.397 53.382 1.00 66.38 244 GLY A N 1
ATOM 1910 C CA . GLY A 1 244 ? -26.828 8.445 53.286 1.00 66.38 244 GLY A CA 1
ATOM 1911 C C . GLY A 1 244 ? -27.324 7.809 51.974 1.00 66.38 244 GLY A C 1
ATOM 1912 O O . GLY A 1 244 ? -26.605 7.818 50.969 1.00 66.38 244 GLY A O 1
ATOM 1913 N N . PRO A 1 245 ? -28.561 7.282 51.944 1.00 70.31 245 PRO A N 1
ATOM 1914 C CA . PRO A 1 245 ? -29.130 6.610 50.772 1.00 70.31 245 PRO A CA 1
ATOM 1915 C C . PRO A 1 245 ? -29.103 7.478 49.502 1.00 70.31 245 PRO A C 1
ATOM 1917 O O . PRO A 1 245 ? -28.884 6.956 48.411 1.00 70.31 245 PRO A O 1
ATOM 1920 N N . GLU A 1 246 ? -29.222 8.802 49.642 1.00 75.38 246 GLU A N 1
ATOM 1921 C CA . GLU A 1 246 ? -29.149 9.754 48.526 1.00 75.38 246 GLU A CA 1
ATOM 1922 C C . GLU A 1 246 ? -27.771 9.801 47.842 1.00 75.38 246 GLU A C 1
ATOM 1924 O O . GLU A 1 246 ? -27.691 9.937 46.621 1.00 75.38 246 GLU A O 1
ATOM 1929 N N . GLU A 1 247 ? -26.677 9.668 48.600 1.00 74.94 247 GLU A N 1
ATOM 1930 C CA . GLU A 1 247 ? -25.311 9.695 48.057 1.00 74.94 247 GLU A CA 1
ATOM 1931 C C . GLU A 1 247 ? -25.008 8.400 47.293 1.00 74.94 247 GLU A C 1
ATOM 1933 O O . GLU A 1 247 ? -24.468 8.429 46.183 1.00 74.94 247 GLU A O 1
ATOM 1938 N N . ARG A 1 248 ? -25.454 7.257 47.833 1.00 68.69 248 ARG A N 1
ATOM 1939 C CA . ARG A 1 248 ? -25.394 5.961 47.141 1.00 68.69 248 ARG A CA 1
ATOM 1940 C C . ARG A 1 248 ? -26.197 6.001 45.841 1.00 68.69 248 ARG A C 1
ATOM 1942 O O . ARG A 1 248 ? -25.715 5.534 44.813 1.00 68.69 248 ARG A O 1
ATOM 1949 N N . GLU A 1 249 ? -27.384 6.605 45.855 1.00 73.31 249 GLU A N 1
ATOM 1950 C CA . GLU A 1 249 ? -28.232 6.737 44.669 1.00 73.31 249 GLU A CA 1
ATOM 1951 C C . GLU A 1 249 ? -27.635 7.685 43.613 1.00 73.31 249 GLU A C 1
ATOM 1953 O O . GLU A 1 249 ? -27.662 7.373 42.421 1.00 73.31 249 GLU A O 1
ATOM 1958 N N . ARG A 1 250 ? -27.022 8.807 44.016 1.00 77.00 250 ARG A N 1
ATOM 1959 C CA . ARG A 1 250 ? -26.295 9.703 43.095 1.00 77.00 250 ARG A CA 1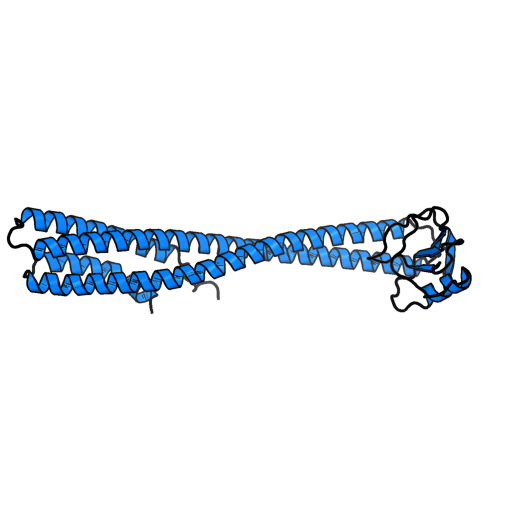
ATOM 1960 C C . ARG A 1 250 ? -25.136 8.994 42.400 1.00 77.00 250 ARG A C 1
ATOM 1962 O O . ARG A 1 250 ? -25.001 9.099 41.179 1.00 77.00 250 ARG A O 1
ATOM 1969 N N . ARG A 1 251 ? -24.320 8.254 43.153 1.00 72.25 251 ARG A N 1
ATOM 1970 C CA . ARG A 1 251 ? -23.185 7.496 42.600 1.00 72.25 251 ARG A CA 1
ATOM 1971 C C . ARG A 1 251 ? -23.650 6.326 41.738 1.00 72.25 251 ARG A C 1
ATOM 1973 O O . ARG A 1 251 ? -23.029 6.039 40.717 1.00 72.25 251 ARG A O 1
ATOM 1980 N N . MET A 1 252 ? -24.785 5.713 42.077 1.00 73.12 252 MET A N 1
ATOM 1981 C CA . MET A 1 252 ? -25.410 4.693 41.238 1.00 73.12 252 MET A CA 1
ATOM 1982 C C . MET A 1 252 ? -25.844 5.264 39.882 1.00 73.12 252 MET A C 1
ATOM 1984 O O . MET A 1 252 ? -25.482 4.707 38.849 1.00 73.12 252 MET A O 1
ATOM 1988 N N . ARG A 1 253 ? -26.510 6.427 39.864 1.00 75.19 253 ARG A N 1
ATOM 1989 C CA . ARG A 1 253 ? -26.869 7.134 38.618 1.00 75.19 253 ARG A CA 1
ATOM 1990 C C . ARG A 1 253 ? -25.645 7.550 37.799 1.00 75.19 253 ARG A C 1
ATOM 1992 O O . ARG A 1 253 ? -25.681 7.526 36.570 1.00 75.19 253 ARG A O 1
ATOM 1999 N N . LEU A 1 254 ? -24.547 7.928 38.459 1.00 76.12 254 LEU A N 1
ATOM 2000 C CA . LEU A 1 254 ? -23.283 8.200 37.775 1.00 76.12 254 LEU A CA 1
ATOM 2001 C C . LEU A 1 254 ? -22.745 6.933 37.096 1.00 76.12 254 LEU A C 1
ATOM 2003 O O . LEU A 1 254 ? -22.375 6.993 35.925 1.00 76.12 254 LEU A O 1
ATOM 2007 N N . LEU A 1 255 ? -22.748 5.791 37.790 1.00 72.44 255 LEU A N 1
ATOM 2008 C CA . LEU A 1 255 ? -22.330 4.516 37.206 1.00 72.44 255 LEU A CA 1
ATOM 2009 C C . LEU A 1 255 ? -23.244 4.096 36.043 1.00 72.44 255 LEU A C 1
ATOM 2011 O O . LEU A 1 255 ? -22.725 3.693 35.007 1.00 72.44 255 LEU A O 1
ATOM 2015 N N . GLU A 1 256 ? -24.568 4.255 36.159 1.00 73.12 256 GLU A N 1
ATOM 2016 C CA . GLU A 1 256 ? -25.525 4.027 35.059 1.00 73.12 256 GLU A CA 1
ATOM 2017 C C . GLU A 1 256 ? -25.160 4.829 33.814 1.00 73.12 256 GLU A C 1
ATOM 2019 O O . GLU A 1 256 ? -25.096 4.287 32.709 1.00 73.12 256 GLU A O 1
ATOM 2024 N N . ARG A 1 257 ? -24.875 6.121 33.998 1.00 78.31 257 ARG A N 1
ATOM 2025 C CA . ARG A 1 257 ? -24.481 7.007 32.905 1.00 78.31 257 ARG A CA 1
ATOM 2026 C C . ARG A 1 257 ? -23.168 6.562 32.258 1.00 78.31 257 ARG A C 1
ATOM 2028 O O . ARG A 1 257 ? -23.114 6.463 31.036 1.00 78.31 257 ARG A O 1
ATOM 2035 N N . ARG A 1 258 ? -22.131 6.263 33.050 1.00 78.75 258 ARG A N 1
ATOM 2036 C CA . ARG A 1 258 ? -20.818 5.828 32.528 1.00 78.75 258 ARG A CA 1
ATOM 2037 C C . ARG A 1 258 ? -20.889 4.480 31.827 1.00 78.75 258 ARG A C 1
ATOM 2039 O O . ARG A 1 258 ? -20.269 4.283 30.787 1.00 78.75 258 ARG A O 1
ATOM 2046 N N . VAL A 1 259 ? -21.695 3.564 32.354 1.00 72.31 259 VAL A N 1
ATOM 2047 C CA . VAL A 1 259 ? -22.012 2.308 31.677 1.00 72.31 259 VAL A CA 1
ATOM 2048 C C . VAL A 1 259 ? -22.700 2.586 30.341 1.00 72.31 259 VAL A C 1
ATOM 2050 O O . VAL A 1 259 ? -22.315 1.992 29.340 1.00 72.31 259 VAL A O 1
ATOM 2053 N N . GLY A 1 260 ? -23.659 3.515 30.292 1.00 71.81 260 GLY A N 1
ATOM 2054 C CA . GLY A 1 260 ? -24.288 3.955 29.045 1.00 71.81 260 GLY A CA 1
ATOM 2055 C C . GLY A 1 260 ? -23.288 4.487 28.011 1.00 71.81 260 GLY A C 1
ATOM 2056 O O . GLY A 1 260 ? -23.393 4.149 26.835 1.00 71.81 260 GLY A O 1
ATOM 2057 N N . GLU A 1 261 ? -22.283 5.246 28.448 1.00 76.56 261 GLU A N 1
ATOM 2058 C CA . GLU A 1 261 ? -21.199 5.751 27.590 1.00 76.56 261 GLU A CA 1
ATOM 2059 C C . GLU A 1 261 ? -20.301 4.614 27.065 1.00 76.56 261 GLU A C 1
ATOM 2061 O O . GLU A 1 261 ? -19.985 4.588 25.877 1.00 76.56 261 GLU A O 1
ATOM 2066 N N . VAL A 1 262 ? -19.971 3.613 27.895 1.00 71.75 262 VAL A N 1
ATOM 2067 C CA . VAL A 1 262 ? -19.277 2.389 27.441 1.00 71.75 262 VAL A CA 1
ATOM 2068 C C . VAL A 1 262 ? -20.102 1.633 26.408 1.00 71.75 262 VAL A C 1
ATOM 2070 O O . VAL A 1 262 ? -19.550 1.148 25.423 1.00 71.75 262 VAL A O 1
ATOM 2073 N N . VAL A 1 263 ? -21.416 1.524 26.610 1.00 73.50 263 VAL A N 1
ATOM 2074 C CA . VAL A 1 263 ? -22.297 0.861 25.645 1.00 73.50 263 VAL A CA 1
ATOM 2075 C C . VAL A 1 263 ? -22.281 1.570 24.297 1.00 73.50 263 VAL A C 1
ATOM 2077 O O . VAL A 1 263 ? -22.098 0.904 23.282 1.00 73.50 263 VAL A O 1
ATOM 2080 N N . ALA A 1 264 ? -22.416 2.896 24.290 1.00 75.12 264 ALA A N 1
ATOM 2081 C CA . ALA A 1 264 ? -22.348 3.677 23.061 1.00 75.12 264 ALA A CA 1
ATOM 2082 C C . ALA A 1 264 ? -20.997 3.480 22.350 1.00 75.12 264 ALA A C 1
ATOM 2084 O O . ALA A 1 264 ? -20.968 3.161 21.165 1.00 75.12 264 ALA A O 1
ATOM 2085 N N . ALA A 1 265 ? -19.882 3.535 23.086 1.00 74.69 265 ALA A N 1
ATOM 2086 C CA . ALA A 1 265 ? -18.550 3.308 22.523 1.00 74.69 265 ALA A CA 1
ATOM 2087 C C . ALA A 1 265 ? -18.362 1.877 21.970 1.00 74.69 265 ALA A C 1
ATOM 2089 O O . ALA A 1 265 ? -17.692 1.669 20.958 1.00 74.69 265 ALA A O 1
ATOM 2090 N N . VAL A 1 266 ? -18.972 0.872 22.604 1.00 71.00 266 VAL A N 1
ATOM 2091 C CA . VAL A 1 266 ? -18.999 -0.520 22.125 1.00 71.00 266 VAL A CA 1
ATOM 2092 C C . VAL A 1 266 ? -19.820 -0.669 20.839 1.00 71.00 266 VAL A C 1
ATOM 2094 O O . VAL A 1 266 ? -19.431 -1.424 19.940 1.00 71.00 266 VAL A O 1
ATOM 2097 N N . GLU A 1 267 ? -20.953 0.024 20.743 1.00 74.50 267 GLU A N 1
ATOM 2098 C CA . GLU A 1 267 ? -21.795 0.062 19.545 1.00 74.50 267 GLU A CA 1
ATOM 2099 C C . GLU A 1 267 ? -21.063 0.768 18.393 1.00 74.50 267 GLU A C 1
ATOM 2101 O O . GLU A 1 267 ? -20.993 0.219 17.292 1.00 74.50 267 GLU A O 1
ATOM 2106 N N . ASP A 1 268 ? -20.401 1.895 18.659 1.00 76.38 268 ASP A N 1
ATOM 2107 C CA . ASP A 1 268 ? -19.567 2.614 17.690 1.00 76.38 268 ASP A CA 1
ATOM 2108 C C . ASP A 1 268 ? -18.396 1.762 17.191 1.00 76.38 268 ASP A C 1
ATOM 2110 O O . ASP A 1 268 ? -18.154 1.677 15.985 1.00 76.38 268 ASP A O 1
ATOM 2114 N N . LEU A 1 269 ? -17.709 1.049 18.089 1.00 71.06 269 LEU A N 1
ATOM 2115 C CA . LEU A 1 269 ? -16.655 0.103 17.718 1.00 71.06 269 LEU A CA 1
ATOM 2116 C C . LEU A 1 269 ? -17.196 -1.058 16.870 1.00 71.06 269 LEU A C 1
ATOM 2118 O O . LEU A 1 269 ? -16.540 -1.498 15.924 1.00 71.06 269 LEU A O 1
ATOM 2122 N N . SER A 1 270 ? -18.397 -1.549 17.185 1.00 71.62 270 SER A N 1
ATOM 2123 C CA . SER A 1 270 ? -19.061 -2.606 16.414 1.00 71.62 270 SER A CA 1
ATOM 2124 C C . SER A 1 270 ? -19.466 -2.134 15.018 1.00 71.62 270 SER A C 1
ATOM 2126 O O . SER A 1 270 ? -19.384 -2.918 14.079 1.00 71.62 270 SER A O 1
ATOM 2128 N N . ASN A 1 271 ? -19.853 -0.866 14.873 1.00 74.50 271 ASN A N 1
ATOM 2129 C CA . ASN A 1 271 ? -20.168 -0.239 13.589 1.00 74.50 271 ASN A CA 1
ATOM 2130 C C . ASN A 1 271 ? -18.903 0.118 12.788 1.00 74.50 271 ASN A C 1
ATOM 2132 O O . ASN A 1 271 ? -18.925 0.124 11.558 1.00 74.50 271 ASN A O 1
ATOM 2136 N N . ALA A 1 272 ? -17.791 0.406 13.472 1.00 69.31 272 ALA A N 1
ATOM 2137 C CA . ALA A 1 272 ? -16.489 0.661 12.860 1.00 69.31 272 ALA A CA 1
ATOM 2138 C C . ALA A 1 272 ? -15.810 -0.616 12.342 1.00 69.31 272 ALA A C 1
ATOM 2140 O O . ALA A 1 272 ? -14.959 -0.537 11.455 1.00 69.31 272 ALA A O 1
ATOM 2141 N N . LEU A 1 273 ? -16.179 -1.782 12.879 1.00 65.75 273 LEU A N 1
ATOM 2142 C CA . LEU A 1 273 ? -15.829 -3.084 12.326 1.00 65.75 273 LEU A CA 1
ATOM 2143 C C . LEU A 1 273 ? -16.778 -3.372 11.157 1.00 65.75 273 LEU A C 1
ATOM 2145 O O . LEU A 1 273 ? -17.925 -3.749 11.404 1.00 65.75 273 LEU A O 1
ATOM 2149 N N . PRO A 1 274 ? -16.354 -3.238 9.886 1.00 59.25 274 PRO A N 1
ATOM 2150 C CA . PRO A 1 274 ? -17.183 -3.727 8.799 1.00 59.25 274 PRO A CA 1
ATOM 2151 C C . PRO A 1 274 ? -17.467 -5.207 9.063 1.00 59.25 274 PRO A C 1
ATOM 2153 O O . PRO A 1 274 ? -16.570 -5.969 9.441 1.00 59.25 274 PRO A O 1
ATOM 2156 N N . THR A 1 275 ? -18.720 -5.626 8.894 1.00 51.56 275 THR A N 1
ATOM 2157 C CA . THR A 1 275 ? -19.060 -7.043 8.814 1.00 51.56 275 THR A CA 1
ATOM 2158 C C . THR A 1 275 ? -18.201 -7.644 7.712 1.00 51.56 275 THR A C 1
ATOM 2160 O O . THR A 1 275 ? -18.485 -7.469 6.532 1.00 51.56 275 THR A O 1
ATOM 2163 N N . ALA A 1 276 ? -17.130 -8.337 8.099 1.00 41.06 276 ALA A N 1
ATOM 2164 C CA . ALA A 1 276 ? -16.191 -9.033 7.222 1.00 41.06 276 ALA A CA 1
ATOM 2165 C C . ALA A 1 276 ? -16.845 -10.253 6.536 1.00 41.06 276 ALA A C 1
ATOM 2167 O O . ALA A 1 276 ? -16.279 -11.340 6.506 1.00 41.06 276 ALA A O 1
ATOM 2168 N N . ARG A 1 277 ? -18.093 -10.112 6.074 1.00 40.41 277 ARG A N 1
ATOM 2169 C CA . ARG A 1 277 ? -18.961 -11.216 5.670 1.00 40.41 277 ARG A CA 1
ATOM 2170 C C . ARG A 1 277 ? -19.723 -10.997 4.362 1.00 40.41 277 ARG A C 1
ATOM 2172 O O . ARG A 1 277 ? -20.443 -11.902 3.970 1.00 40.41 277 ARG A O 1
ATOM 2179 N N . GLU A 1 278 ? -19.546 -9.871 3.675 1.00 34.72 278 GLU A N 1
ATOM 2180 C CA . GLU A 1 278 ? -20.210 -9.627 2.378 1.00 34.72 278 GLU A CA 1
ATOM 2181 C C . GLU A 1 278 ? -19.243 -9.492 1.189 1.00 34.72 278 GLU A C 1
ATOM 2183 O O . GLU A 1 278 ? -19.649 -9.074 0.112 1.00 34.72 278 GLU A O 1
ATOM 2188 N N . GLY A 1 279 ? -17.970 -9.873 1.340 1.00 34.19 279 GLY A N 1
ATOM 2189 C CA . GLY A 1 279 ? -16.981 -9.692 0.269 1.00 34.19 279 GLY A CA 1
ATOM 2190 C C . GLY A 1 279 ? -15.814 -10.676 0.249 1.00 34.19 279 GLY A C 1
ATOM 2191 O O . GLY A 1 279 ? -14.736 -10.297 -0.201 1.00 34.19 279 GLY A O 1
ATOM 2192 N N . MET A 1 280 ? -16.003 -11.901 0.749 1.00 33.19 280 MET A N 1
ATOM 2193 C CA . MET A 1 280 ? -15.159 -13.049 0.384 1.00 33.19 280 MET A CA 1
ATOM 2194 C C . MET A 1 280 ? -15.977 -14.020 -0.451 1.00 33.19 280 MET A C 1
ATOM 2196 O O . MET A 1 280 ? -17.112 -14.318 -0.013 1.00 33.19 280 MET A O 1
#

Sequence (280 aa):
SMHRLIRRAPELLRSLVQWLGKQDADEAAWYLGKVASLVDSVHAGMEGAAEKFAAVDSALDGMARDARESEEHFESRAERLEGEARALEGSPPTRTGSWNRSAEKALYGCQLDKLRTSLEDCKALCVGHASGSCGHLTYYKTSTRLNCYLHCEPASVGRYSEADTYVLERAPEELALDVVRKREAGAAALELRRRWRSVREPLREVVRLSRRFRTATADLRKSLEEVRFATSDLKATVLEPLPGPEERERRMRLLERRVGEVVAAVEDLSNALPTAREGM

Foldseek 3Di:
DVLVCLVCLLVVLLVVLVVLLPDALVVNLVVLVVVLVVLVVVLVVLVVVLVVLVVVLVVLVVVLVVLVVLLVVLVVLLVVLLVVLVVLVPDDADDAFDKDWDPDFAWADAALDFADDDPVVLLVSLVVPPVPQSFKWKAQPPDPTGGIHGDDPPIDGDPDPRIIMMGGRHHPVVSVVSSVVSNVSSVVSVVVSVVSVVVNVVSVVVSVLSVQLSVLSVQLSVLSVQLSVLSVVLSVVSPDPDDDPVVNVVSSVSNSVSSVSNSVSSVSNVVSPPPPPPPD

pLDDT: mean 71.95, std 9.08, range [33.19, 88.88]